Protein AF-E4Z749-F1 (afdb_monomer_lite)

Organism: Oikopleura dioica (NCBI:txid34765)

InterPro domains:
  IPR002110 Ankyrin repeat [PF12796] (83-170)
  IPR002110 Ankyrin repeat [PS50088] (140-172)
  IPR002110 Ankyrin repeat [SM00248] (109-138)
  IPR002110 Ankyrin repeat [SM00248] (140-170)
  IPR036770 Ankyrin repeat-containing domain superfamily [G3DSA:1.25.40.20] (73-229)
  IPR036770 Ankyrin repeat-containing domain superfamily [SSF48403] (82-183)

Radius of gyration: 24.93 Å; chains: 1; bounding box: 67×32×79 Å

Foldseek 3Di:
DFKDWWFFDQPVPARHGDGDDPDPDWWWKDAPNTIMTGDPVRVVVVVVLVPDVRIDTDDPVRVCVVPPSNCLAPVLLVCLLVLVPVVNVVVCVVPVVCLQPWYDDPPDPTHGSLLSNLLSVNPSSNLVSLVSPYDQDDPAQQGSLLSNLVVLVLVSNLSSVLSPRDQCRHHPVRDGSLNSLVCQLVPDPDPVSVVSSVSSNVSSVVSVPPDPVVSVVSVVVVVVVVCVVPVPDDDDDDDDDD

pLDDT: mean 72.15, std 16.17, range [28.83, 91.56]

Secondary structure (DSSP, 8-state):
--EEEPPEEEETTEEEEEE--SSSS-EEEEETTEEEEE-TT-HHHHHHHHHSTT-EEE-HHHHHHH-HHHIIIIIHHHHHHHT-HHHHHHHHHH-GGGGG-B---TTS---BHHHHHHHTT-HHHHHHHHHT---SS-SSSS-HHHHHHHTT-HHHHHHHHHTT--TT---TTS--HHHHHHHHHHH---HHHHHHHHHHHHHHHHHHHS-HHHHHHHHHHHHHHHHHHH--S---------

Structure (mmCIF, N/CA/C/O backbone):
data_AF-E4Z749-F1
#
_entry.id   AF-E4Z749-F1
#
loop_
_atom_site.group_PDB
_atom_site.id
_atom_site.type_symbol
_atom_site.label_atom_id
_atom_site.label_alt_id
_atom_site.label_comp_id
_atom_site.label_asym_id
_atom_site.label_entity_id
_atom_site.label_seq_id
_atom_site.pdbx_PDB_ins_code
_atom_site.Cartn_x
_atom_site.Cartn_y
_atom_site.Cartn_z
_atom_site.occupancy
_atom_site.B_iso_or_equiv
_atom_site.auth_seq_id
_atom_site.auth_comp_id
_atom_site.auth_asym_id
_atom_site.auth_atom_id
_atom_site.pdbx_PDB_model_num
ATOM 1 N N . MET A 1 1 ? -12.891 18.128 40.188 1.00 51.69 1 MET A N 1
ATOM 2 C CA . MET A 1 1 ? -14.138 17.340 40.195 1.00 51.69 1 MET A CA 1
ATOM 3 C C . MET A 1 1 ? -13.751 15.889 40.446 1.00 51.69 1 MET A C 1
ATOM 5 O O . MET A 1 1 ? -12.668 15.503 40.023 1.00 51.69 1 MET A O 1
ATOM 9 N N . ALA A 1 2 ? -14.551 15.160 41.222 1.00 58.88 2 ALA A N 1
ATOM 10 C CA . ALA A 1 2 ? -14.218 13.847 41.794 1.00 58.88 2 ALA A CA 1
ATOM 11 C C . ALA A 1 2 ? -14.401 12.666 40.825 1.00 58.88 2 ALA A C 1
ATOM 13 O O . ALA A 1 2 ? -13.650 11.696 40.839 1.00 58.88 2 ALA A O 1
ATOM 14 N N . CYS A 1 3 ? -15.414 12.786 39.977 1.00 53.34 3 CYS A N 1
ATOM 15 C CA . CYS A 1 3 ? -15.803 11.843 38.947 1.00 53.34 3 CYS A CA 1
ATOM 16 C C . CYS A 1 3 ? -16.223 12.684 37.741 1.00 53.34 3 CYS A C 1
ATOM 18 O O . CYS A 1 3 ? -16.915 13.695 37.906 1.00 53.34 3 CYS A O 1
ATOM 20 N N . GLU A 1 4 ? -15.759 12.323 36.551 1.00 65.50 4 GLU A N 1
ATOM 21 C CA . GLU A 1 4 ? -16.099 13.033 35.322 1.00 65.50 4 GLU A CA 1
ATOM 22 C C . GLU A 1 4 ? -16.479 12.037 34.231 1.00 65.50 4 GLU A C 1
ATOM 24 O O . GLU A 1 4 ? -15.813 11.017 34.041 1.00 65.50 4 GLU A O 1
ATOM 29 N N . LYS A 1 5 ? -17.542 12.365 33.494 1.00 63.44 5 LYS A N 1
ATOM 30 C CA . LYS A 1 5 ? -17.956 11.626 32.307 1.00 63.44 5 LYS A CA 1
ATOM 31 C C . LYS A 1 5 ? -16.919 11.802 31.203 1.00 63.44 5 LYS A C 1
ATOM 33 O O . LYS A 1 5 ? -16.517 12.927 30.890 1.00 63.44 5 LYS A O 1
ATOM 38 N N . VAL A 1 6 ? -16.490 10.693 30.619 1.00 60.41 6 VAL A N 1
ATOM 39 C CA . VAL A 1 6 ? -15.534 10.683 29.518 1.00 60.41 6 VAL A CA 1
ATOM 40 C C . VAL A 1 6 ? -16.299 10.847 28.214 1.00 60.41 6 VAL A C 1
ATOM 42 O O . VAL A 1 6 ? -17.196 10.072 27.893 1.00 60.41 6 VAL A O 1
ATOM 45 N N . TYR A 1 7 ? -15.943 11.879 27.455 1.00 51.31 7 TYR A N 1
ATOM 46 C CA . TYR A 1 7 ? -16.546 12.145 26.157 1.00 51.31 7 TYR A CA 1
ATOM 47 C C . TYR A 1 7 ? -15.616 11.689 25.048 1.00 51.31 7 TYR A C 1
ATOM 49 O O . TYR A 1 7 ? -14.419 11.993 25.045 1.00 51.31 7 TYR A O 1
ATOM 57 N N . PHE A 1 8 ? -16.206 11.016 24.072 1.00 53.88 8 PHE A N 1
ATOM 58 C CA . PHE A 1 8 ? -15.569 10.735 22.805 1.00 53.88 8 PHE A CA 1
ATOM 59 C C . PHE A 1 8 ? -15.744 11.947 21.892 1.00 53.88 8 PHE A C 1
ATOM 61 O O . PHE A 1 8 ? -16.855 12.259 21.470 1.00 53.88 8 PHE A O 1
ATOM 68 N N . ALA A 1 9 ? -14.656 12.661 21.608 1.00 40.03 9 ALA A N 1
ATOM 69 C CA . ALA A 1 9 ? -14.699 13.744 20.633 1.00 40.03 9 ALA A CA 1
ATOM 70 C C . ALA A 1 9 ? -14.646 13.159 19.217 1.00 40.03 9 ALA A C 1
ATOM 72 O O . ALA A 1 9 ? -13.692 12.451 18.888 1.00 40.03 9 ALA A O 1
ATOM 73 N N . GLU A 1 10 ? -15.641 13.475 18.386 1.00 39.34 10 GLU A N 1
ATOM 74 C CA . GLU A 1 10 ? -15.634 13.153 16.959 1.00 39.34 10 GLU A CA 1
ATOM 75 C C . GLU A 1 10 ? -14.875 14.237 16.190 1.00 39.34 10 GLU A C 1
ATOM 77 O O . GLU A 1 10 ? -15.231 15.417 16.199 1.00 39.34 10 GLU A O 1
ATOM 82 N N . CYS A 1 11 ? -13.801 13.853 15.502 1.00 36.53 11 CYS A N 1
ATOM 83 C CA . CYS A 1 11 ? -13.164 14.744 14.543 1.00 36.53 11 CYS A CA 1
ATOM 84 C C . CYS A 1 11 ? -13.927 14.629 13.218 1.00 36.53 11 CYS A C 1
ATOM 86 O O . CYS A 1 11 ? -13.836 13.600 12.565 1.00 36.53 11 CYS A O 1
ATOM 88 N N . GLY A 1 12 ? -14.658 15.667 12.795 1.00 31.53 12 GLY A N 1
ATOM 89 C CA . GLY A 1 12 ? -15.644 15.644 11.691 1.00 31.53 12 GLY A CA 1
ATOM 90 C C . GLY A 1 12 ? -15.183 15.245 10.271 1.00 31.53 12 GLY A C 1
ATOM 91 O O . GLY A 1 12 ? -15.840 15.590 9.295 1.00 31.53 12 GLY A O 1
ATOM 92 N N . ARG A 1 13 ? -14.053 14.551 10.106 1.00 37.38 13 ARG A N 1
ATOM 93 C CA . ARG A 1 13 ? -13.606 13.919 8.850 1.00 37.38 13 ARG A CA 1
ATOM 94 C C . ARG A 1 13 ? -13.226 12.445 8.988 1.00 37.38 13 ARG A C 1
ATOM 96 O O . ARG A 1 13 ? -13.034 11.783 7.974 1.00 37.38 13 ARG A O 1
ATOM 103 N N . MET A 1 14 ? -13.072 11.948 10.208 1.00 36.53 14 MET A N 1
ATOM 104 C CA . MET A 1 14 ? -12.715 10.571 10.518 1.00 36.53 14 MET A CA 1
ATOM 105 C C . MET A 1 14 ? -13.499 10.247 11.780 1.00 36.53 14 MET A C 1
ATOM 107 O O . MET A 1 14 ? -13.298 10.946 12.764 1.00 36.53 14 MET A O 1
ATOM 111 N N . ASN A 1 15 ? -14.373 9.242 11.773 1.00 39.09 15 ASN A N 1
ATOM 112 C CA . ASN A 1 15 ? -15.102 8.756 12.956 1.00 39.09 15 ASN A CA 1
ATOM 113 C C . ASN A 1 15 ? -14.142 8.162 14.023 1.00 39.09 15 ASN A C 1
ATOM 115 O O . ASN A 1 15 ? -14.310 7.040 14.485 1.00 39.09 15 ASN A O 1
ATOM 119 N N . LEU A 1 16 ? -13.076 8.882 14.368 1.00 39.59 16 LEU A N 1
ATOM 120 C CA . LEU A 1 16 ? -12.099 8.593 15.395 1.00 39.59 16 LEU A CA 1
ATOM 121 C C . LEU A 1 16 ? -12.578 9.304 16.650 1.00 39.59 16 LEU A C 1
ATOM 123 O O . LEU A 1 16 ? -12.611 10.536 16.717 1.00 39.59 16 LEU A O 1
ATOM 127 N N . LYS A 1 17 ? -12.977 8.489 17.616 1.00 45.09 17 LYS A N 1
ATOM 128 C CA . LYS A 1 17 ? -13.419 8.899 18.936 1.00 45.09 17 LYS A CA 1
ATOM 129 C C . LYS A 1 17 ? -12.187 9.037 19.829 1.00 45.09 17 LYS A C 1
ATOM 131 O O . LYS A 1 17 ? -11.591 8.044 20.231 1.00 45.09 17 LYS A O 1
ATOM 136 N N . PHE A 1 18 ? -11.763 10.266 20.119 1.00 46.12 18 PHE A N 1
ATOM 137 C CA . PHE A 1 18 ? -10.643 10.490 21.041 1.00 46.12 18 PHE A CA 1
ATOM 138 C C . PHE A 1 18 ? -11.127 10.427 22.489 1.00 46.12 18 PHE A C 1
ATOM 140 O O . PHE A 1 18 ? -12.027 11.179 22.868 1.00 46.12 18 PHE A O 1
ATOM 147 N N . LEU A 1 19 ? -10.494 9.576 23.301 1.00 55.97 19 LEU A N 1
ATOM 148 C CA . LEU A 1 19 ? -10.700 9.537 24.746 1.00 55.97 19 LEU A CA 1
ATOM 149 C C . LEU A 1 19 ? -9.893 10.669 25.396 1.00 55.97 19 LEU A C 1
ATOM 151 O O . LEU A 1 19 ? -8.667 10.600 25.513 1.00 55.97 19 LEU A O 1
ATOM 155 N N . LYS A 1 20 ? -10.562 11.751 25.794 1.00 54.09 20 LYS A N 1
ATOM 156 C CA . LYS A 1 20 ? -9.890 12.867 26.467 1.00 54.09 20 LYS A CA 1
ATOM 157 C C . LYS A 1 20 ? -9.856 12.629 27.975 1.00 54.09 20 LYS A C 1
ATOM 159 O O . LYS A 1 20 ? -10.769 13.032 28.688 1.00 54.09 20 LYS A O 1
ATOM 164 N N . LEU A 1 21 ? -8.771 12.029 28.461 1.00 57.78 21 LEU A N 1
ATOM 165 C CA . LEU A 1 21 ? -8.499 11.931 29.896 1.00 57.78 21 LEU A CA 1
ATOM 166 C C . LEU A 1 21 ? -7.741 13.169 30.383 1.00 57.78 21 LEU A C 1
ATOM 168 O O . LEU A 1 21 ? -6.740 13.576 29.794 1.00 57.78 21 LEU A O 1
ATOM 172 N N . LYS A 1 22 ? -8.203 13.781 31.478 1.00 57.50 22 LYS A N 1
ATOM 173 C CA . LYS A 1 22 ? -7.509 14.927 32.096 1.00 57.50 22 LYS A CA 1
ATOM 174 C C . LYS A 1 22 ? -6.247 14.520 32.861 1.00 57.50 22 LYS A C 1
ATOM 176 O O . LYS A 1 22 ? -5.405 15.375 33.130 1.00 57.50 22 LYS A O 1
ATOM 181 N N . ARG A 1 23 ? -6.115 13.246 33.240 1.00 63.56 23 ARG A N 1
ATOM 182 C CA . ARG A 1 23 ? -4.997 12.717 34.033 1.00 63.56 23 ARG A CA 1
ATOM 183 C C . ARG A 1 23 ? -4.513 11.389 33.464 1.00 63.56 23 ARG A C 1
ATOM 185 O O . ARG A 1 23 ? -5.290 10.645 32.885 1.00 63.56 23 ARG A O 1
ATOM 192 N N . LYS A 1 24 ? -3.217 11.111 33.642 1.00 57.88 24 LYS A N 1
ATOM 193 C CA . LYS A 1 24 ? -2.569 9.872 33.178 1.00 57.88 24 LYS A CA 1
ATOM 194 C C . LYS A 1 24 ? -2.913 8.644 34.029 1.00 57.88 24 LYS A C 1
ATOM 196 O O . LYS A 1 24 ? -2.787 7.532 33.542 1.00 57.88 24 LYS A O 1
ATOM 201 N N . HIS A 1 25 ? -3.325 8.852 35.279 1.00 65.00 25 HIS A N 1
ATOM 202 C CA . HIS A 1 25 ? -3.643 7.795 36.236 1.00 65.00 25 HIS A CA 1
ATOM 203 C C . HIS A 1 25 ? -5.045 8.051 36.794 1.00 65.00 25 HIS A C 1
ATOM 205 O O . HIS A 1 25 ? -5.224 8.894 37.671 1.00 65.00 25 HIS A O 1
ATOM 211 N N . CYS A 1 26 ? -6.040 7.385 36.217 1.00 74.44 26 CYS A N 1
ATOM 212 C CA . CYS A 1 26 ? -7.436 7.415 36.642 1.00 74.44 26 CYS A CA 1
ATOM 213 C C . CYS A 1 26 ? -8.035 6.017 36.481 1.00 74.44 26 CYS A C 1
ATOM 215 O O . CYS A 1 26 ? -7.696 5.321 35.526 1.00 74.44 26 CYS A O 1
ATOM 217 N N . LEU A 1 27 ? -8.902 5.629 37.414 1.00 79.56 27 LEU A N 1
ATOM 218 C CA . LEU A 1 27 ? -9.722 4.425 37.299 1.00 79.56 27 LEU A CA 1
ATOM 219 C C . LEU A 1 27 ? -10.876 4.718 36.342 1.00 79.56 27 LEU A C 1
ATOM 221 O O . LEU A 1 27 ? -11.380 5.847 36.324 1.00 79.56 27 LEU A O 1
ATOM 225 N N . LEU A 1 28 ? -11.279 3.735 35.544 1.00 81.12 28 LEU A N 1
ATOM 226 C CA . LEU A 1 28 ? -12.374 3.881 34.592 1.00 81.12 28 LEU A CA 1
ATOM 227 C C . LEU A 1 28 ? -13.493 2.913 34.964 1.00 81.12 28 LEU A C 1
ATOM 229 O O . LEU A 1 28 ? -13.249 1.739 35.218 1.00 81.12 28 LEU A O 1
ATOM 233 N N . TYR A 1 29 ? -14.720 3.421 34.989 1.00 81.12 29 TYR A N 1
ATOM 234 C CA . TYR A 1 29 ? -15.911 2.631 35.280 1.00 81.12 29 TYR A CA 1
ATOM 235 C C . TYR A 1 29 ? -16.927 2.790 34.158 1.00 81.12 29 TYR A C 1
ATOM 237 O O . TYR A 1 29 ? -17.141 3.902 33.666 1.00 81.12 29 TYR A O 1
ATOM 245 N N . ARG A 1 30 ? -17.579 1.689 33.786 1.00 82.38 30 ARG A N 1
ATOM 246 C CA . ARG A 1 30 ? -18.783 1.684 32.962 1.00 82.38 30 ARG A CA 1
ATOM 247 C C . ARG A 1 30 ? -20.004 1.611 33.857 1.00 82.38 30 ARG A C 1
ATOM 249 O O . ARG A 1 30 ? -20.092 0.717 34.687 1.00 82.38 30 ARG A O 1
ATOM 256 N N . PHE A 1 31 ? -20.954 2.511 33.660 1.00 80.62 31 PHE A N 1
ATOM 257 C CA . PHE A 1 31 ? -22.241 2.465 34.345 1.00 80.62 31 PHE A CA 1
ATOM 258 C C . PHE A 1 31 ? -23.323 3.012 33.415 1.00 80.62 31 PHE A C 1
ATOM 260 O O . PHE A 1 31 ? -23.129 4.061 32.804 1.00 80.62 31 PHE A O 1
ATOM 267 N N . GLU A 1 32 ? -24.422 2.270 33.253 1.00 79.31 32 GLU A N 1
ATOM 268 C CA . GLU A 1 32 ? -25.551 2.630 32.371 1.00 79.31 32 GLU A CA 1
ATOM 269 C C . GLU A 1 32 ? -25.142 2.978 30.920 1.00 79.31 32 GLU A C 1
ATOM 271 O O . GLU A 1 32 ? -25.753 3.809 30.254 1.00 79.31 32 GLU A O 1
ATOM 276 N N . GLY A 1 33 ? -24.088 2.331 30.407 1.00 69.56 33 GLY A N 1
ATOM 277 C CA . GLY A 1 33 ? -23.571 2.562 29.050 1.00 69.56 33 GLY A CA 1
ATOM 278 C C . GLY A 1 33 ? -22.663 3.789 28.905 1.00 69.56 33 GLY A C 1
ATOM 279 O O . GLY A 1 33 ? -22.198 4.080 27.803 1.00 69.56 33 GLY A O 1
ATOM 280 N N . GLU A 1 34 ? -22.361 4.488 29.999 1.00 76.12 34 GLU A N 1
ATOM 281 C CA . GLU A 1 34 ? -21.457 5.637 30.024 1.00 76.12 34 GLU A CA 1
ATOM 282 C C . GLU A 1 34 ? -20.129 5.291 30.703 1.00 76.12 34 GLU A C 1
ATOM 284 O O . GLU A 1 34 ? -20.071 4.440 31.590 1.00 76.12 34 GLU A O 1
ATOM 289 N N . ILE A 1 35 ? -19.050 5.961 30.282 1.00 78.75 35 ILE A N 1
ATOM 290 C CA . ILE A 1 35 ? -17.710 5.778 30.850 1.00 78.75 35 ILE A CA 1
ATOM 291 C C . ILE A 1 35 ? -17.377 6.959 31.758 1.00 78.75 35 ILE A C 1
ATOM 293 O O . ILE A 1 35 ? -17.438 8.120 31.342 1.00 78.75 35 ILE A O 1
ATOM 297 N N . PHE A 1 36 ? -16.955 6.656 32.979 1.00 78.50 36 PHE A N 1
ATOM 298 C CA . PHE A 1 36 ? -16.548 7.622 33.990 1.00 78.50 36 PHE A CA 1
ATOM 299 C C . PHE A 1 36 ? -15.073 7.454 34.330 1.00 78.50 36 PHE A C 1
ATOM 301 O O . PHE A 1 36 ? -14.601 6.337 34.517 1.00 78.50 36 PHE A O 1
ATOM 308 N N . SER A 1 37 ? -14.351 8.569 34.451 1.00 79.25 37 SER A N 1
ATOM 309 C CA . SER A 1 37 ? -13.000 8.582 35.012 1.00 79.25 37 SER A CA 1
ATOM 310 C C . SER A 1 37 ? -13.034 9.041 36.465 1.00 79.25 37 SER A C 1
ATOM 312 O O . SER A 1 37 ? -13.572 10.113 36.765 1.00 79.25 37 SER A O 1
ATOM 314 N N . VAL A 1 38 ? -12.437 8.245 37.349 1.00 77.62 38 VAL A N 1
ATOM 315 C CA . VAL A 1 38 ? -12.361 8.477 38.793 1.00 77.62 38 VAL A CA 1
ATOM 316 C C . VAL A 1 38 ? -10.899 8.630 39.204 1.00 77.62 38 VAL A C 1
ATOM 318 O O . VAL A 1 38 ? -10.018 7.887 38.770 1.00 77.62 38 VAL A O 1
ATOM 321 N N . ASP A 1 39 ? -10.623 9.630 40.036 1.00 75.19 39 ASP A N 1
ATOM 322 C CA . ASP A 1 39 ? -9.290 9.848 40.595 1.00 75.19 39 ASP A CA 1
ATOM 323 C C . ASP A 1 39 ? -8.981 8.788 41.672 1.00 75.19 39 ASP A C 1
ATOM 325 O O . ASP A 1 39 ? -9.713 8.727 42.662 1.00 75.19 39 ASP A O 1
ATOM 329 N N . PRO A 1 40 ? -7.906 7.984 41.545 1.00 69.56 40 PRO A N 1
ATOM 330 C CA . PRO A 1 40 ? -7.543 6.982 42.546 1.00 69.56 40 PRO A CA 1
ATOM 331 C C . PRO A 1 40 ? -7.206 7.591 43.914 1.00 69.56 40 PRO A C 1
ATOM 333 O O . PRO A 1 40 ? -7.334 6.911 44.929 1.00 69.56 40 PRO A O 1
ATOM 336 N N . ALA A 1 41 ? -6.835 8.878 43.979 1.00 68.88 41 ALA A N 1
ATOM 337 C CA . ALA A 1 41 ? -6.651 9.579 45.252 1.00 68.88 41 ALA A CA 1
ATOM 338 C C . ALA A 1 41 ? -7.976 9.822 46.006 1.00 68.88 41 ALA A C 1
ATOM 340 O O . ALA A 1 41 ? -7.964 10.185 47.182 1.00 68.88 41 ALA A O 1
ATOM 341 N N . GLN A 1 42 ? -9.125 9.624 45.351 1.00 69.56 42 GLN A N 1
ATOM 342 C CA . GLN A 1 42 ? -10.456 9.803 45.925 1.00 69.56 42 GLN A CA 1
ATOM 343 C C . GLN A 1 42 ? -11.137 8.456 46.159 1.00 69.56 42 GLN A C 1
ATOM 345 O O . GLN A 1 42 ? -12.063 8.051 45.455 1.00 69.56 42 GLN A O 1
ATOM 350 N N . THR A 1 43 ? -10.692 7.780 47.215 1.00 69.38 43 THR A N 1
ATOM 351 C CA . THR A 1 43 ? -11.152 6.443 47.613 1.00 69.38 43 THR A CA 1
ATOM 352 C C . THR A 1 43 ? -12.666 6.336 47.795 1.00 69.38 43 THR A C 1
ATOM 354 O O . THR A 1 43 ? -13.229 5.290 47.486 1.00 69.38 43 THR A O 1
ATOM 357 N N . MET A 1 44 ? -13.353 7.405 48.222 1.00 74.81 44 MET A N 1
ATOM 358 C CA . MET A 1 44 ? -14.816 7.387 48.368 1.00 74.81 44 MET A CA 1
ATOM 359 C C . MET A 1 44 ? -15.556 7.160 47.045 1.00 74.81 44 MET A C 1
ATOM 361 O O . MET A 1 44 ? -16.480 6.354 47.018 1.00 74.81 44 MET A O 1
ATOM 365 N N . MET A 1 45 ? -15.163 7.814 45.944 1.00 73.06 45 MET A N 1
ATOM 366 C CA . MET A 1 45 ? -15.861 7.610 44.665 1.00 73.06 45 MET A CA 1
ATOM 367 C C . MET A 1 45 ? -15.549 6.243 44.063 1.00 73.06 45 MET A C 1
ATOM 369 O O . MET A 1 45 ? -16.456 5.599 43.545 1.00 73.06 45 MET A O 1
ATOM 373 N N . ALA A 1 46 ? -14.309 5.766 44.193 1.00 71.94 46 ALA A N 1
ATOM 374 C CA . ALA A 1 46 ? -13.951 4.411 43.776 1.00 71.94 46 ALA A CA 1
ATOM 375 C C . ALA A 1 46 ? -14.755 3.347 44.553 1.00 71.94 46 ALA A C 1
ATOM 377 O O . ALA A 1 46 ? -15.275 2.409 43.956 1.00 71.94 46 ALA A O 1
ATOM 378 N N . MET A 1 47 ? -14.946 3.529 45.868 1.00 74.50 47 MET A N 1
ATOM 379 C CA . MET A 1 47 ? -15.794 2.645 46.682 1.00 74.50 47 MET A CA 1
ATOM 380 C C . MET A 1 47 ? -17.279 2.695 46.307 1.00 74.50 47 MET A C 1
ATOM 382 O O . MET A 1 47 ? -17.981 1.703 46.490 1.00 74.50 47 MET A O 1
ATOM 386 N N . ILE A 1 48 ? -17.781 3.842 45.842 1.00 79.62 48 ILE A N 1
ATOM 387 C CA . ILE A 1 48 ? -19.173 3.964 45.393 1.00 79.62 48 ILE A CA 1
ATOM 388 C C . ILE A 1 48 ? -19.365 3.164 44.104 1.00 79.62 48 ILE A C 1
ATOM 390 O O . ILE A 1 48 ? -20.266 2.333 44.047 1.00 79.62 48 ILE A O 1
ATOM 394 N N . PHE A 1 49 ? -18.493 3.346 43.109 1.00 78.88 49 PHE A N 1
ATOM 395 C CA . PHE A 1 49 ? -18.576 2.596 41.854 1.00 78.88 49 PHE A CA 1
ATOM 396 C C . PHE A 1 49 ? -18.371 1.091 42.045 1.00 78.88 49 PHE A C 1
ATOM 398 O O . PHE A 1 49 ? -19.117 0.321 41.457 1.00 78.88 49 PHE A O 1
ATOM 405 N N . SER A 1 50 ? -17.468 0.650 42.926 1.00 77.44 50 SER A N 1
ATOM 406 C CA . SER A 1 50 ? -17.276 -0.788 43.177 1.00 77.44 50 SER A CA 1
ATOM 407 C C . SER A 1 50 ? -18.455 -1.477 43.874 1.00 77.44 50 SER A C 1
ATOM 409 O O . SER A 1 50 ? -18.548 -2.703 43.860 1.00 77.44 50 SER A O 1
ATOM 411 N N . LYS A 1 51 ? -19.357 -0.709 44.499 1.00 83.31 51 LYS A N 1
ATOM 412 C CA . LYS A 1 51 ? -20.554 -1.224 45.184 1.00 83.31 51 LYS A CA 1
ATOM 413 C C . LYS A 1 51 ? -21.852 -0.991 44.413 1.00 83.31 51 LYS A C 1
ATOM 415 O O . LYS A 1 51 ? -22.894 -1.487 44.843 1.00 83.31 51 LYS A O 1
ATOM 420 N N . LEU A 1 52 ? -21.818 -0.230 43.320 1.00 82.62 52 LEU A N 1
ATOM 421 C CA . LEU A 1 52 ? -22.997 0.042 42.507 1.00 82.62 52 LEU A CA 1
ATOM 422 C C . LEU A 1 52 ? -23.342 -1.193 41.654 1.00 82.62 52 LEU A C 1
ATOM 424 O O . LEU A 1 52 ? -22.492 -1.674 40.904 1.00 82.62 52 LEU A O 1
ATOM 428 N N . PRO A 1 53 ? -24.577 -1.718 41.731 1.00 79.00 53 PRO A N 1
ATOM 429 C CA . PRO A 1 53 ? -24.988 -2.831 40.884 1.00 79.00 53 PRO A CA 1
ATOM 430 C C . PRO A 1 53 ? -25.014 -2.387 39.416 1.00 79.00 53 PRO A C 1
ATOM 432 O O . PRO A 1 53 ? -25.663 -1.402 39.076 1.00 79.00 53 PRO A O 1
ATOM 435 N N . GLY A 1 54 ? -24.303 -3.115 38.551 1.00 79.44 54 GLY A N 1
ATOM 436 C CA . GLY A 1 54 ? -24.172 -2.789 37.125 1.00 79.44 54 GLY A CA 1
ATOM 437 C C . GLY A 1 54 ? -23.048 -1.802 36.789 1.00 79.44 54 GLY A C 1
ATOM 438 O O . GLY A 1 54 ? -22.932 -1.400 35.633 1.00 79.44 54 GLY A O 1
ATOM 439 N N . ALA A 1 55 ? -22.232 -1.407 37.772 1.00 81.88 55 ALA A N 1
ATOM 440 C CA . ALA A 1 55 ? -20.980 -0.710 37.517 1.00 81.88 55 ALA A CA 1
ATOM 441 C C . ALA A 1 55 ? -19.843 -1.724 37.335 1.00 81.88 55 ALA A C 1
ATOM 443 O O . ALA A 1 55 ? -19.607 -2.563 38.203 1.00 81.88 55 ALA A O 1
ATOM 444 N N . GLU A 1 56 ? -19.127 -1.628 36.219 1.00 82.88 56 GLU A N 1
ATOM 445 C CA . GLU A 1 56 ? -17.983 -2.488 35.906 1.00 82.88 56 GLU A CA 1
ATOM 446 C C . GLU A 1 56 ? -16.715 -1.643 35.813 1.00 82.88 56 GLU A C 1
ATOM 448 O O . GLU A 1 56 ? -16.709 -0.582 35.185 1.00 82.88 56 GLU A O 1
ATOM 453 N N . GLU A 1 57 ? -15.638 -2.092 36.457 1.00 81.50 57 GLU A N 1
ATOM 454 C CA . GLU A 1 57 ? -14.321 -1.489 36.268 1.00 81.50 57 GLU A CA 1
ATOM 455 C C . GLU A 1 57 ? -13.774 -1.929 34.912 1.00 81.50 57 GLU A C 1
ATOM 457 O O . GLU A 1 57 ? -13.694 -3.123 34.632 1.00 81.50 57 GLU A O 1
ATOM 462 N N . ILE A 1 58 ? -13.423 -0.962 34.070 1.00 77.81 58 ILE A N 1
ATOM 463 C CA . ILE A 1 58 ? -12.912 -1.199 32.720 1.00 77.81 58 ILE A CA 1
ATOM 464 C C . ILE A 1 58 ? -11.495 -0.654 32.615 1.00 77.81 58 ILE A C 1
ATOM 466 O O . ILE A 1 58 ? -11.145 0.358 33.226 1.00 77.81 58 ILE A O 1
ATOM 470 N N . THR A 1 59 ? -10.661 -1.296 31.814 1.00 72.69 59 THR A N 1
ATOM 471 C CA . THR A 1 59 ? -9.331 -0.779 31.508 1.00 72.69 59 THR A CA 1
ATOM 472 C C . THR A 1 59 ? -9.369 0.117 30.272 1.00 72.69 59 THR A C 1
ATOM 474 O O . THR A 1 59 ? -10.318 0.133 29.486 1.00 72.69 59 THR A O 1
ATOM 477 N N . LEU A 1 60 ? -8.300 0.895 30.080 1.00 63.41 60 LEU A N 1
ATOM 478 C CA . LEU A 1 60 ? -8.089 1.598 28.814 1.00 63.41 60 LEU A CA 1
ATOM 479 C C . LEU A 1 60 ? -8.033 0.624 27.632 1.00 63.41 60 LEU A C 1
ATOM 481 O O . LEU A 1 60 ? -8.454 1.000 26.545 1.00 63.41 60 LEU A O 1
ATOM 485 N N . GLU A 1 61 ? -7.534 -0.594 27.844 1.00 59.91 61 GLU A N 1
ATOM 486 C CA . GLU A 1 61 ? -7.418 -1.636 26.822 1.00 59.91 61 GLU A CA 1
ATOM 487 C C . GLU A 1 61 ? -8.808 -2.111 26.380 1.00 59.91 61 GLU A C 1
ATOM 489 O O . GLU A 1 61 ? -9.088 -2.073 25.186 1.00 59.91 61 GLU A O 1
ATOM 494 N N . ASP A 1 62 ? -9.729 -2.366 27.314 1.00 65.06 62 ASP A N 1
ATOM 495 C CA . ASP A 1 62 ? -11.113 -2.775 27.005 1.00 65.06 62 ASP A CA 1
ATOM 496 C C . ASP A 1 62 ? -11.873 -1.711 26.193 1.00 65.06 62 ASP A C 1
ATOM 498 O O . ASP A 1 62 ? -12.589 -2.009 25.237 1.00 65.06 62 ASP A O 1
ATOM 502 N N . ILE A 1 63 ? -11.683 -0.428 26.528 1.00 63.31 63 ILE A N 1
ATOM 503 C CA . ILE A 1 63 ? -12.288 0.686 25.777 1.00 63.31 63 ILE A CA 1
ATOM 504 C C . ILE A 1 63 ? -11.707 0.763 24.364 1.00 63.31 63 ILE A C 1
ATOM 506 O O . ILE A 1 63 ? -12.413 1.118 23.420 1.00 63.31 63 ILE A O 1
ATOM 510 N N . ILE A 1 64 ? -10.415 0.479 24.216 1.00 55.41 64 ILE A N 1
ATOM 511 C CA . ILE A 1 64 ? -9.739 0.479 22.920 1.00 55.41 64 ILE A CA 1
ATOM 512 C C . ILE A 1 64 ? -10.201 -0.712 22.071 1.00 55.41 64 ILE A C 1
ATOM 514 O O . ILE A 1 64 ? -10.419 -0.533 20.875 1.00 55.41 64 ILE A O 1
ATOM 518 N N . GLU A 1 65 ? -10.392 -1.886 22.674 1.00 54.19 65 GLU A N 1
ATOM 519 C CA . GLU A 1 65 ? -10.878 -3.099 22.007 1.00 54.19 65 GLU A CA 1
ATOM 520 C C . GLU A 1 65 ? -12.338 -2.976 21.550 1.00 54.19 65 GLU A C 1
ATOM 522 O O . GLU A 1 65 ? -12.675 -3.372 20.432 1.00 54.19 65 GLU A O 1
ATOM 527 N N . GLU A 1 66 ? -13.202 -2.350 22.354 1.00 57.34 66 GLU A N 1
ATOM 528 C CA . GLU A 1 66 ? -14.595 -2.075 21.976 1.00 57.34 66 GLU A CA 1
ATOM 529 C C . GLU A 1 66 ? -14.732 -1.005 20.888 1.00 57.34 66 GLU A C 1
ATOM 531 O O . GLU A 1 66 ? -15.705 -0.972 20.129 1.00 57.34 66 GLU A O 1
ATOM 536 N N . GLN A 1 67 ? -13.745 -0.121 20.774 1.00 56.75 67 GLN A N 1
ATOM 537 C CA . GLN A 1 67 ? -13.636 0.815 19.668 1.00 56.75 67 GLN A CA 1
ATOM 538 C C . GLN A 1 67 ? -12.956 0.094 18.493 1.00 56.75 67 GLN A C 1
ATOM 540 O O . GLN A 1 67 ? -11.767 0.288 18.245 1.00 56.75 67 GLN A O 1
ATOM 545 N N . GLN A 1 68 ? -13.717 -0.673 17.695 1.00 51.06 68 GLN A N 1
ATOM 546 C CA . GLN A 1 68 ? -13.261 -1.247 16.404 1.00 51.06 68 GLN A CA 1
ATOM 547 C C . GLN A 1 68 ? -12.435 -0.249 15.550 1.00 51.06 68 GLN A C 1
ATOM 549 O O . GLN A 1 68 ? -11.537 -0.634 14.802 1.00 51.06 68 GLN A O 1
ATOM 554 N N . SER A 1 69 ? -12.683 1.053 15.721 1.00 50.09 69 SER A N 1
ATOM 555 C CA . SER A 1 69 ? -11.982 2.181 15.103 1.00 50.09 69 SER A CA 1
ATOM 556 C C . SER A 1 69 ? -10.484 2.320 15.443 1.00 50.09 69 SER A C 1
ATOM 558 O O . SER A 1 69 ? -9.746 2.887 14.632 1.00 50.09 69 SER A O 1
ATOM 560 N N . LEU A 1 70 ? -9.991 1.812 16.581 1.00 49.09 70 LEU A N 1
ATOM 561 C CA . LEU A 1 70 ? -8.563 1.880 16.947 1.00 49.09 70 LEU A CA 1
ATOM 562 C C . LEU A 1 70 ? -7.746 0.709 16.394 1.00 49.09 70 LEU A C 1
ATOM 564 O O . LEU A 1 70 ? -6.578 0.896 16.032 1.00 49.09 70 LEU A O 1
ATOM 568 N N . ARG A 1 71 ? -8.382 -0.455 16.219 1.00 51.84 71 ARG A N 1
ATOM 569 C CA . ARG A 1 71 ? -7.793 -1.631 15.563 1.00 51.84 71 ARG A CA 1
ATOM 570 C C . ARG A 1 71 ? -7.346 -1.310 14.134 1.00 51.84 71 ARG A C 1
ATOM 572 O O . ARG A 1 71 ? -6.204 -1.557 13.748 1.00 51.84 71 ARG A O 1
ATOM 579 N N . LEU A 1 72 ? -8.208 -0.617 13.394 1.00 54.97 72 LEU A N 1
ATOM 580 C CA . LEU A 1 72 ? -7.925 -0.045 12.072 1.00 54.97 72 LEU A CA 1
ATOM 581 C C . LEU A 1 72 ? -6.725 0.887 12.041 1.00 54.97 72 LEU A C 1
ATOM 583 O O . LEU A 1 72 ? -5.929 0.858 11.104 1.00 54.97 72 LEU A O 1
ATOM 587 N N . PHE A 1 73 ? -6.620 1.747 13.051 1.00 55.88 73 PHE A N 1
ATOM 588 C CA . PHE A 1 73 ? -5.650 2.831 13.054 1.00 55.88 73 PHE A CA 1
ATOM 589 C C . PHE A 1 73 ? -4.233 2.361 13.369 1.00 55.88 73 PHE A C 1
ATOM 591 O O . PHE A 1 73 ? -3.272 2.941 12.855 1.00 55.88 73 PHE A O 1
ATOM 598 N N . LEU A 1 74 ? -4.091 1.306 14.175 1.00 58.78 74 LEU A N 1
ATOM 599 C CA . LEU A 1 74 ? -2.790 0.875 14.680 1.00 58.78 74 LEU A CA 1
ATOM 600 C C . LEU A 1 74 ? -2.438 -0.578 14.347 1.00 58.78 74 LEU A C 1
ATOM 602 O O . LEU A 1 74 ? -1.285 -0.846 14.003 1.00 58.78 74 LEU A O 1
ATOM 606 N N . GLU A 1 75 ? -3.395 -1.506 14.413 1.00 70.06 75 GLU A N 1
ATOM 607 C CA . GLU A 1 75 ? -3.116 -2.932 14.212 1.00 70.06 75 GLU A CA 1
ATOM 608 C C . GLU A 1 75 ? -2.997 -3.284 12.737 1.00 70.06 75 GLU A C 1
ATOM 610 O O . GLU A 1 75 ? -1.961 -3.809 12.340 1.00 70.06 75 GLU A O 1
ATOM 615 N N . VAL A 1 76 ? -3.974 -2.919 11.901 1.00 74.25 76 VAL A N 1
ATOM 616 C CA . VAL A 1 76 ? -3.967 -3.294 10.473 1.00 74.25 76 VAL A CA 1
ATOM 617 C C . VAL A 1 76 ? -2.685 -2.826 9.757 1.00 74.25 76 VAL A C 1
ATOM 619 O O . VAL A 1 76 ? -2.043 -3.639 9.083 1.00 74.25 76 VAL A O 1
ATOM 622 N N . PRO A 1 77 ? -2.205 -1.575 9.932 1.00 76.69 77 PRO A N 1
ATOM 623 C CA . PRO A 1 77 ? -0.922 -1.157 9.369 1.00 76.69 77 PRO A CA 1
ATOM 624 C C . PRO A 1 77 ? 0.269 -1.976 9.880 1.00 76.69 77 PRO A C 1
ATOM 626 O O . PRO A 1 77 ? 1.185 -2.272 9.112 1.00 76.69 77 PRO A O 1
ATOM 629 N N . LYS A 1 78 ? 0.271 -2.345 11.166 1.00 77.06 78 LYS A N 1
ATOM 630 C CA . LYS A 1 78 ? 1.338 -3.133 11.795 1.00 77.06 78 LYS A CA 1
ATOM 631 C C . LYS A 1 78 ? 1.332 -4.580 11.293 1.00 77.06 78 LYS A C 1
ATOM 633 O O . LYS A 1 78 ? 2.400 -5.100 10.977 1.00 77.06 78 LYS A O 1
ATOM 638 N N . MET A 1 79 ? 0.158 -5.189 11.141 1.00 80.75 79 MET A N 1
ATOM 639 C CA . MET A 1 79 ? -0.025 -6.530 10.572 1.00 80.75 79 MET A CA 1
ATOM 640 C C . MET A 1 79 ? 0.479 -6.578 9.126 1.00 80.75 79 MET A C 1
ATOM 642 O O . MET A 1 79 ? 1.257 -7.461 8.760 1.00 80.75 79 MET A O 1
ATOM 646 N N . ILE A 1 80 ? 0.146 -5.562 8.315 1.00 83.75 80 ILE A N 1
ATOM 647 C CA . ILE A 1 80 ? 0.663 -5.422 6.942 1.00 83.75 80 ILE A CA 1
ATOM 648 C C . ILE A 1 80 ? 2.187 -5.283 6.939 1.00 83.75 80 ILE A C 1
ATOM 650 O O . ILE A 1 80 ? 2.864 -5.921 6.135 1.00 83.75 80 ILE A O 1
ATOM 654 N N . GLN A 1 81 ? 2.759 -4.483 7.841 1.00 80.81 81 GLN A N 1
ATOM 655 C CA . GLN A 1 81 ? 4.214 -4.338 7.926 1.00 80.81 81 GLN A CA 1
ATOM 656 C C . GLN A 1 81 ? 4.906 -5.657 8.273 1.00 80.81 81 GLN A C 1
ATOM 658 O O . GLN A 1 81 ? 5.929 -5.985 7.665 1.00 80.81 81 GLN A O 1
ATOM 663 N N . LYS A 1 82 ? 4.345 -6.430 9.205 1.00 82.06 82 LYS A N 1
ATOM 664 C CA . LYS A 1 82 ? 4.857 -7.747 9.596 1.00 82.06 82 LYS A CA 1
ATOM 665 C C . LYS A 1 82 ? 4.616 -8.838 8.548 1.00 82.06 82 LYS A C 1
ATOM 667 O O . LYS A 1 82 ? 5.426 -9.757 8.459 1.00 82.06 82 LYS A O 1
ATOM 672 N N . GLY A 1 83 ? 3.590 -8.689 7.710 1.00 78.75 83 GLY A N 1
ATOM 673 C CA . GLY A 1 83 ? 3.227 -9.649 6.666 1.00 78.75 83 GLY A CA 1
ATOM 674 C C . GLY A 1 83 ? 2.334 -10.792 7.155 1.00 78.75 83 GLY A C 1
ATOM 675 O O . GLY A 1 83 ? 2.412 -11.882 6.602 1.00 78.75 83 GLY A O 1
ATOM 676 N N . GLU A 1 84 ? 1.509 -10.559 8.178 1.00 84.75 84 GLU A N 1
ATOM 677 C CA . GLU A 1 84 ? 0.563 -11.539 8.740 1.00 84.75 84 GLU A CA 1
ATOM 678 C C . GLU A 1 84 ? -0.648 -11.716 7.787 1.00 84.75 84 GLU A C 1
ATOM 680 O O . GLU A 1 84 ? -1.740 -11.209 8.035 1.00 84.75 84 GLU A O 1
ATOM 685 N N . PHE A 1 85 ? -0.441 -12.379 6.637 1.00 85.94 85 PHE A N 1
ATOM 686 C CA . PHE A 1 85 ? -1.425 -12.465 5.542 1.00 85.94 85 PHE A CA 1
ATOM 687 C C . PHE A 1 85 ? -2.786 -13.024 5.974 1.00 85.94 85 PHE A C 1
ATOM 689 O O . PHE A 1 85 ? -3.813 -12.433 5.644 1.00 85.94 85 PHE A O 1
ATOM 696 N N . GLU A 1 86 ? -2.801 -14.129 6.720 1.00 87.19 86 GLU A N 1
ATOM 697 C CA . GLU A 1 86 ? -4.048 -14.811 7.087 1.00 87.19 86 GLU A CA 1
ATOM 698 C C . GLU A 1 86 ? -4.917 -13.959 8.020 1.00 87.19 86 GLU A C 1
ATOM 700 O O . GLU A 1 86 ? -6.140 -13.896 7.870 1.00 87.19 86 GLU A O 1
ATOM 705 N N . GLU A 1 87 ? -4.283 -13.221 8.931 1.00 82.81 87 GLU A N 1
ATOM 706 C CA . GLU A 1 87 ? -4.983 -12.296 9.816 1.00 82.81 87 GLU A CA 1
ATOM 707 C C . GLU A 1 87 ? -5.537 -11.100 9.032 1.00 82.81 87 GLU A C 1
ATOM 709 O O . GLU A 1 87 ? -6.689 -10.719 9.229 1.00 82.81 87 GLU A O 1
ATOM 714 N N . ILE A 1 88 ? -4.767 -10.549 8.083 1.00 83.56 88 ILE A N 1
ATOM 715 C CA . ILE A 1 88 ? -5.228 -9.468 7.192 1.00 83.56 88 ILE A CA 1
ATOM 716 C C . ILE A 1 88 ? -6.413 -9.937 6.341 1.00 83.56 88 ILE A C 1
ATOM 718 O O . ILE A 1 88 ? -7.382 -9.198 6.153 1.00 83.56 88 ILE A O 1
ATOM 722 N N . LYS A 1 89 ? -6.344 -11.164 5.819 1.00 86.25 89 LYS A N 1
ATOM 723 C CA . LYS A 1 89 ? -7.396 -11.761 5.001 1.00 86.25 89 LYS A CA 1
ATOM 724 C C . LYS A 1 89 ? -8.686 -11.906 5.799 1.00 86.25 89 LYS A C 1
ATOM 726 O O . LYS A 1 89 ? -9.696 -11.339 5.384 1.00 86.25 89 LYS A O 1
ATOM 731 N N . THR A 1 90 ? -8.613 -12.567 6.953 1.00 86.44 90 THR A N 1
ATOM 732 C CA . THR A 1 90 ? -9.741 -12.767 7.876 1.00 86.44 90 THR A CA 1
ATOM 733 C C . THR A 1 90 ? -10.341 -11.427 8.304 1.00 86.44 90 THR A C 1
ATOM 735 O O . THR A 1 90 ? -11.556 -11.236 8.300 1.00 86.44 90 THR A O 1
ATOM 738 N N . TYR A 1 91 ? -9.485 -10.453 8.619 1.00 80.75 91 TYR A N 1
ATOM 739 C CA . TYR A 1 91 ? -9.907 -9.117 9.018 1.00 80.75 91 TYR A CA 1
ATOM 740 C C . TYR A 1 91 ? -10.710 -8.404 7.920 1.00 80.75 91 TYR A C 1
ATOM 742 O O . TYR A 1 91 ? -11.787 -7.873 8.188 1.00 80.75 91 TYR A O 1
ATOM 750 N N . LEU A 1 92 ? -10.212 -8.406 6.678 1.00 80.25 92 LEU A N 1
ATOM 751 C CA . LEU A 1 92 ? -10.868 -7.747 5.542 1.00 80.25 92 LEU A CA 1
ATOM 752 C C . LEU A 1 92 ? -12.092 -8.512 5.019 1.00 80.25 92 LEU A C 1
ATOM 754 O O . LEU A 1 92 ? -12.951 -7.911 4.377 1.00 80.25 92 LEU A O 1
ATOM 758 N N . GLU A 1 93 ? -12.184 -9.819 5.267 1.00 83.50 93 GLU A N 1
ATOM 759 C CA . GLU A 1 93 ? -13.403 -10.599 5.018 1.00 83.50 93 GLU A CA 1
ATOM 760 C C . GLU A 1 93 ? -14.528 -10.185 5.968 1.00 83.50 93 GLU A C 1
ATOM 762 O O . GLU A 1 93 ? -15.659 -9.997 5.521 1.00 83.50 93 GLU A O 1
ATOM 767 N N . ASN A 1 94 ? -14.201 -9.943 7.239 1.00 79.75 94 ASN A N 1
ATOM 768 C CA . ASN A 1 94 ? -15.155 -9.445 8.229 1.00 79.75 94 ASN A CA 1
ATOM 769 C C . ASN A 1 94 ? -15.474 -7.948 8.056 1.00 79.75 94 ASN A C 1
ATOM 771 O O . ASN A 1 94 ? -16.556 -7.510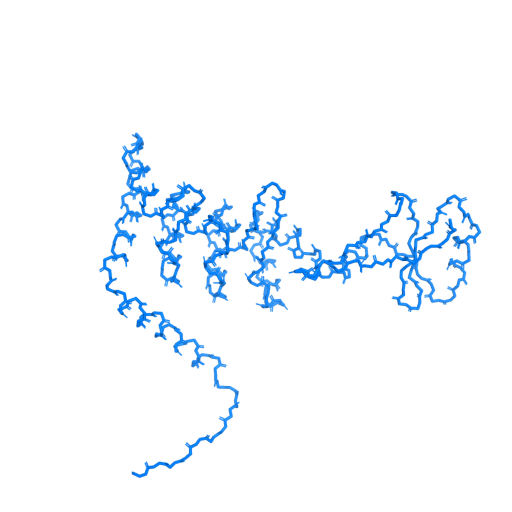 8.437 1.00 79.75 94 ASN A O 1
ATOM 775 N N . ASN A 1 95 ? -14.565 -7.167 7.455 1.00 74.19 95 ASN A N 1
ATOM 776 C CA . ASN A 1 95 ? -14.695 -5.713 7.294 1.00 74.19 95 ASN A CA 1
ATOM 777 C C . ASN A 1 95 ? -14.431 -5.253 5.842 1.00 74.19 95 ASN A C 1
ATOM 779 O O . ASN A 1 95 ? -13.432 -4.583 5.554 1.00 74.19 95 ASN A O 1
ATOM 783 N N . PRO A 1 96 ? -15.320 -5.570 4.883 1.00 72.75 96 PRO A N 1
ATOM 784 C CA . PRO A 1 96 ? -15.081 -5.308 3.461 1.00 72.75 96 PRO A CA 1
ATOM 785 C C . PRO A 1 96 ? -15.030 -3.814 3.095 1.00 72.75 96 PRO A C 1
ATOM 787 O O . PRO A 1 96 ? -14.445 -3.444 2.077 1.00 72.75 96 PRO A O 1
ATOM 790 N N . THR A 1 97 ? -15.620 -2.935 3.908 1.00 72.56 97 THR A N 1
ATOM 791 C CA . THR A 1 97 ? -15.638 -1.477 3.689 1.00 72.56 97 THR A CA 1
ATOM 792 C C . THR A 1 97 ? -14.296 -0.801 3.993 1.00 72.56 97 THR A C 1
ATOM 794 O O . THR A 1 97 ? -14.068 0.335 3.576 1.00 72.56 97 THR A O 1
ATOM 797 N N . GLU A 1 98 ? -13.385 -1.497 4.675 1.00 73.25 98 GLU A N 1
ATOM 798 C CA . GLU A 1 98 ? -12.129 -0.946 5.200 1.00 73.25 98 GLU A CA 1
ATOM 799 C C . GLU A 1 98 ? -10.931 -1.156 4.271 1.00 73.25 98 GLU A C 1
ATOM 801 O O . GLU A 1 98 ? -9.831 -0.688 4.544 1.00 73.25 98 GLU A O 1
ATOM 806 N N . VAL A 1 99 ? -11.137 -1.785 3.114 1.00 75.56 99 VAL A N 1
ATOM 807 C CA . VAL A 1 99 ? -10.104 -1.980 2.080 1.00 75.56 99 VAL A CA 1
ATOM 808 C C . VAL A 1 99 ? -9.488 -0.645 1.623 1.00 75.56 99 VAL A C 1
ATOM 810 O O . VAL A 1 99 ? -8.301 -0.566 1.298 1.00 75.56 99 VAL A O 1
ATOM 813 N N . ASP A 1 100 ? -10.289 0.421 1.644 1.00 73.62 100 ASP A N 1
ATOM 814 C CA . ASP A 1 100 ? -9.892 1.789 1.301 1.00 73.62 100 ASP A CA 1
ATOM 815 C C . ASP A 1 100 ? -9.347 2.591 2.486 1.00 73.62 100 ASP A C 1
ATOM 817 O O . ASP A 1 100 ? -9.155 3.805 2.367 1.00 73.62 100 ASP A O 1
ATOM 821 N N . TYR A 1 101 ? -9.120 1.943 3.630 1.00 72.25 101 TYR A N 1
ATOM 822 C CA . TYR A 1 101 ? -8.660 2.613 4.830 1.00 72.25 101 TYR A CA 1
ATOM 823 C C . TYR A 1 101 ? -7.347 3.356 4.582 1.00 72.25 101 TYR A C 1
ATOM 825 O O . TYR A 1 101 ? -6.421 2.872 3.918 1.00 72.25 101 TYR A O 1
ATOM 833 N N . VAL A 1 102 ? -7.290 4.562 5.136 1.00 68.44 102 VAL A N 1
ATOM 834 C CA . VAL A 1 102 ? -6.159 5.468 5.028 1.00 68.44 102 VAL A CA 1
ATOM 835 C C . VAL A 1 102 ? -5.640 5.712 6.436 1.00 68.44 102 VAL A C 1
ATOM 837 O O . VAL A 1 102 ? -6.304 6.357 7.247 1.00 68.44 102 VAL A O 1
ATOM 840 N N . ALA A 1 103 ? -4.462 5.165 6.720 1.00 62.94 103 ALA A N 1
ATOM 841 C CA . ALA A 1 103 ? -3.795 5.342 7.998 1.00 62.94 103 ALA A CA 1
ATOM 842 C C . ALA A 1 103 ? -3.256 6.775 8.129 1.00 62.94 103 ALA A C 1
ATOM 844 O O . ALA A 1 103 ? -3.329 7.584 7.208 1.00 62.94 103 ALA A O 1
ATOM 845 N N . ARG A 1 104 ? -2.706 7.119 9.293 1.00 62.25 104 ARG A N 1
ATOM 846 C CA . ARG A 1 104 ? -1.849 8.300 9.439 1.00 62.25 104 ARG A CA 1
ATOM 847 C C . ARG A 1 104 ? -0.702 7.960 10.375 1.00 62.25 104 ARG A C 1
ATOM 849 O O . ARG A 1 104 ? -0.812 8.094 11.589 1.00 62.25 104 ARG A O 1
ATOM 856 N N . LEU A 1 105 ? 0.403 7.492 9.804 1.00 53.53 105 LEU A N 1
ATOM 857 C CA . LEU A 1 105 ? 1.571 7.056 10.569 1.00 53.53 105 LEU A CA 1
ATOM 858 C C . LEU A 1 105 ? 2.580 8.207 10.727 1.00 53.53 105 LEU A C 1
ATOM 860 O O . LEU A 1 105 ? 3.425 8.457 9.868 1.00 53.53 105 LEU A O 1
ATOM 864 N N . GLY A 1 106 ? 2.516 8.907 11.863 1.00 58.69 106 GLY A N 1
ATOM 865 C CA . GLY A 1 106 ? 3.529 9.889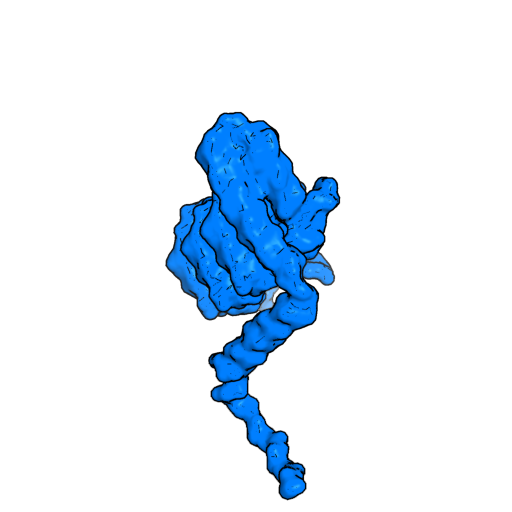 12.274 1.00 58.69 106 GLY A CA 1
ATOM 866 C C . GLY A 1 106 ? 3.629 11.123 11.361 1.00 58.69 106 GLY A C 1
ATOM 867 O O . GLY A 1 106 ? 2.631 11.789 11.096 1.00 58.69 106 GLY A O 1
ATOM 868 N N . LYS A 1 107 ? 4.851 11.463 10.911 1.00 46.91 107 LYS A N 1
ATOM 869 C CA . LYS A 1 107 ? 5.120 12.602 9.998 1.00 46.91 107 LYS A CA 1
ATOM 870 C C . LYS A 1 107 ? 4.674 12.353 8.549 1.00 46.91 107 LYS A C 1
ATOM 872 O O . LYS A 1 107 ? 4.740 13.281 7.744 1.00 46.91 107 LYS A O 1
ATOM 877 N N . TYR A 1 108 ? 4.279 11.130 8.200 1.00 44.22 108 TYR A N 1
ATOM 878 C CA . TYR A 1 108 ? 3.880 10.788 6.840 1.00 44.22 108 TYR A CA 1
ATOM 879 C C . TYR A 1 108 ? 2.408 11.169 6.603 1.00 44.22 108 TYR A C 1
ATOM 881 O O . TYR A 1 108 ? 1.557 11.004 7.481 1.00 44.22 108 TYR A O 1
ATOM 889 N N . GLU A 1 109 ? 2.137 11.762 5.432 1.00 56.50 109 GLU A N 1
ATOM 890 C CA . GLU A 1 109 ? 0.779 12.015 4.927 1.00 56.50 109 GLU A CA 1
ATOM 891 C C . GLU A 1 109 ? -0.002 10.701 4.834 1.00 56.50 109 GLU A C 1
ATOM 893 O O . GLU A 1 109 ? 0.603 9.635 4.866 1.00 56.50 109 GLU A O 1
ATOM 898 N N . GLN A 1 110 ? -1.324 10.828 4.732 1.00 60.38 110 GLN A N 1
ATOM 899 C CA . GLN A 1 110 ? -2.345 9.786 4.811 1.00 60.38 110 GLN A CA 1
ATOM 900 C C . GLN A 1 110 ? -1.828 8.339 4.553 1.00 60.38 110 GLN A C 1
ATOM 902 O O . GLN A 1 110 ? -1.340 7.787 5.505 1.00 60.38 110 GLN A O 1
ATOM 907 N N . CYS A 1 111 ? -1.723 7.707 3.391 1.00 70.81 111 CYS A N 1
ATOM 908 C CA . CYS A 1 111 ? -1.293 6.292 3.178 1.00 70.81 111 CYS A CA 1
ATOM 909 C C . CYS A 1 111 ? -2.425 5.263 3.300 1.00 70.81 111 CYS A C 1
ATOM 911 O O . CYS A 1 111 ? -2.854 4.873 4.385 1.00 70.81 111 CYS A O 1
ATOM 913 N N . SER A 1 112 ? -2.843 4.744 2.147 1.00 81.00 112 SER A N 1
ATOM 914 C CA . SER A 1 112 ? -3.771 3.617 2.053 1.00 81.00 112 SER A CA 1
ATOM 915 C C . SER A 1 112 ? -3.136 2.285 2.475 1.00 81.00 112 SER A C 1
ATOM 917 O O . SER A 1 112 ? -1.913 2.123 2.413 1.00 81.00 112 SER A O 1
ATOM 919 N N . LEU A 1 113 ? -3.964 1.287 2.812 1.00 82.25 113 LEU A N 1
ATOM 920 C CA . LEU A 1 113 ? -3.506 -0.093 3.055 1.00 82.25 113 LEU A CA 1
ATOM 921 C C . LEU A 1 113 ? -2.658 -0.639 1.894 1.00 82.25 113 LEU A C 1
ATOM 923 O O . LEU A 1 113 ? -1.602 -1.234 2.109 1.00 82.25 113 LEU A O 1
ATOM 927 N N . LEU A 1 114 ? -3.070 -0.355 0.653 1.00 87.62 114 LEU A N 1
ATOM 928 C CA . LEU A 1 114 ? -2.315 -0.721 -0.546 1.00 87.62 114 LEU A CA 1
ATOM 929 C C . LEU A 1 114 ? -0.926 -0.067 -0.574 1.00 87.62 114 LEU A C 1
ATOM 931 O O . LEU A 1 114 ? 0.054 -0.726 -0.913 1.00 87.62 114 LEU A O 1
ATOM 935 N N . TYR A 1 115 ? -0.816 1.214 -0.207 1.00 85.75 115 TYR A N 1
ATOM 936 C CA . TYR A 1 115 ? 0.481 1.890 -0.131 1.00 85.75 115 TYR A CA 1
ATOM 937 C C . TYR A 1 115 ? 1.402 1.215 0.889 1.00 85.75 115 TYR A C 1
ATOM 939 O O . TYR A 1 115 ? 2.578 0.995 0.597 1.00 85.75 115 TYR A O 1
ATOM 947 N N . LEU A 1 116 ? 0.874 0.857 2.063 1.00 84.06 116 LEU A N 1
ATOM 948 C CA . LEU A 1 116 ? 1.642 0.183 3.110 1.00 84.06 116 LEU A CA 1
ATOM 949 C C . LEU A 1 116 ? 2.138 -1.188 2.653 1.00 84.06 116 LEU A C 1
ATOM 951 O O . LEU A 1 116 ? 3.328 -1.464 2.782 1.00 84.06 116 LEU A O 1
ATOM 955 N N . ALA A 1 117 ? 1.272 -1.995 2.038 1.00 88.00 117 ALA A N 1
ATOM 956 C CA . ALA A 1 117 ? 1.645 -3.310 1.523 1.00 88.00 117 ALA A CA 1
ATOM 957 C C . ALA A 1 117 ? 2.772 -3.218 0.478 1.00 88.00 117 ALA A C 1
ATOM 959 O O . ALA A 1 117 ? 3.751 -3.963 0.547 1.00 88.00 117 ALA A O 1
ATOM 960 N N . VAL A 1 118 ? 2.693 -2.240 -0.434 1.00 89.44 118 VAL A N 1
ATOM 961 C CA . VAL A 1 118 ? 3.754 -1.970 -1.419 1.00 89.44 118 VAL A CA 1
ATOM 962 C C . VAL A 1 118 ? 5.034 -1.473 -0.743 1.00 89.44 118 VAL A C 1
ATOM 964 O O . VAL A 1 118 ? 6.130 -1.921 -1.082 1.00 89.44 118 VAL A O 1
ATOM 967 N N . SER A 1 119 ? 4.926 -0.555 0.220 1.00 87.00 119 SER A N 1
ATOM 968 C CA . SER A 1 119 ? 6.083 0.010 0.923 1.00 87.00 119 SER A CA 1
ATOM 969 C C . SER A 1 119 ? 6.839 -1.039 1.741 1.00 87.00 119 SER A C 1
ATOM 971 O O . SER A 1 119 ? 8.067 -0.988 1.805 1.00 87.00 119 SER A O 1
ATOM 973 N N . SER A 1 120 ? 6.111 -1.999 2.310 1.00 86.38 120 SER A N 1
ATOM 974 C CA . SER A 1 120 ? 6.638 -3.145 3.054 1.00 86.38 120 SER A CA 1
ATOM 975 C C . SER A 1 120 ? 6.991 -4.346 2.167 1.00 86.38 120 SER A C 1
ATOM 977 O O . SER A 1 120 ? 7.360 -5.388 2.699 1.00 86.38 120 SER A O 1
ATOM 979 N N . ALA A 1 121 ? 6.890 -4.215 0.837 1.00 87.25 121 ALA A N 1
ATOM 980 C CA . ALA A 1 121 ? 7.196 -5.260 -0.146 1.00 87.25 121 ALA A CA 1
ATOM 981 C C . ALA A 1 121 ? 6.446 -6.591 0.088 1.00 87.25 121 ALA A C 1
ATOM 983 O O . ALA A 1 121 ? 6.982 -7.672 -0.148 1.00 87.25 121 ALA A O 1
ATOM 984 N N . ARG A 1 122 ? 5.192 -6.522 0.551 1.00 89.25 122 ARG A N 1
ATOM 985 C CA . ARG A 1 122 ? 4.342 -7.696 0.799 1.00 89.25 122 ARG A CA 1
ATOM 986 C C . ARG A 1 122 ? 3.538 -8.049 -0.451 1.00 89.25 122 ARG A C 1
ATOM 988 O O . ARG A 1 122 ? 2.391 -7.632 -0.578 1.00 89.25 122 ARG A O 1
ATOM 995 N N . GLU A 1 123 ? 4.141 -8.792 -1.382 1.00 87.62 123 GLU A N 1
ATOM 996 C CA . GLU A 1 123 ? 3.518 -9.124 -2.679 1.00 87.62 123 GLU A CA 1
ATOM 997 C C . GLU A 1 123 ? 2.144 -9.803 -2.530 1.00 87.62 123 GLU A C 1
ATOM 999 O O . GLU A 1 123 ? 1.195 -9.402 -3.199 1.00 87.62 123 GLU A O 1
ATOM 1004 N N . GLU A 1 124 ? 2.013 -10.767 -1.615 1.00 88.88 124 GLU A N 1
ATOM 1005 C CA . GLU A 1 124 ? 0.763 -11.506 -1.364 1.00 88.88 124 GLU A CA 1
ATOM 1006 C C . GLU A 1 124 ? -0.363 -10.587 -0.875 1.00 88.88 124 GLU A C 1
ATOM 1008 O O . GLU A 1 124 ? -1.471 -10.594 -1.413 1.00 88.88 124 GLU A O 1
ATOM 1013 N N . VAL A 1 125 ? -0.052 -9.715 0.089 1.00 88.00 125 VAL A N 1
ATOM 1014 C CA . VAL A 1 125 ? -0.997 -8.717 0.607 1.00 88.00 125 VAL A CA 1
ATOM 1015 C C . VAL A 1 125 ? -1.378 -7.724 -0.490 1.00 88.00 125 VAL A C 1
ATOM 1017 O O . VAL A 1 125 ? -2.541 -7.349 -0.598 1.00 88.00 125 VAL A O 1
ATOM 1020 N N . VAL A 1 126 ? -0.430 -7.312 -1.339 1.00 89.69 126 VAL A N 1
ATOM 1021 C CA . VAL A 1 126 ? -0.727 -6.437 -2.480 1.00 89.69 126 VAL A CA 1
ATOM 1022 C C . VAL A 1 126 ? -1.700 -7.109 -3.442 1.00 89.69 126 VAL A C 1
ATOM 1024 O O . VAL A 1 126 ? -2.670 -6.467 -3.836 1.00 89.69 126 VAL A O 1
ATOM 1027 N N . GLN A 1 127 ? -1.475 -8.370 -3.821 1.00 89.12 127 GLN A N 1
ATOM 1028 C CA . GLN A 1 127 ? -2.378 -9.065 -4.740 1.00 89.12 127 GLN A CA 1
ATOM 1029 C C . GLN A 1 127 ? -3.780 -9.202 -4.156 1.00 89.12 127 GLN A C 1
ATOM 1031 O O . GLN A 1 127 ? -4.744 -8.798 -4.804 1.00 89.12 127 GLN A O 1
ATOM 10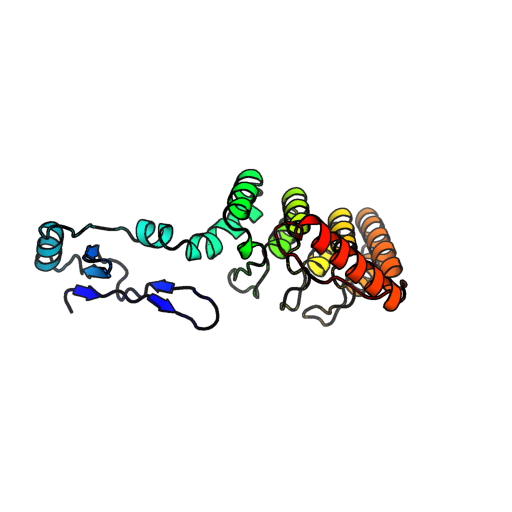36 N N . TYR A 1 128 ? -3.885 -9.652 -2.907 1.00 88.31 128 TYR A N 1
ATOM 1037 C CA . TYR A 1 128 ? -5.173 -9.780 -2.234 1.00 88.31 128 TYR A CA 1
ATOM 1038 C C . TYR A 1 128 ? -5.903 -8.441 -2.106 1.00 88.31 128 TYR A C 1
ATOM 1040 O O . TYR A 1 128 ? -7.093 -8.342 -2.403 1.00 88.31 128 TYR A O 1
ATOM 1048 N N . LEU A 1 129 ? -5.191 -7.370 -1.739 1.00 87.44 129 LEU A N 1
ATOM 1049 C CA . LEU A 1 129 ? -5.779 -6.036 -1.732 1.00 87.44 129 LEU A CA 1
ATOM 1050 C C . LEU A 1 129 ? -6.268 -5.667 -3.136 1.00 87.44 129 LEU A C 1
ATOM 1052 O O . LEU A 1 129 ? -7.419 -5.283 -3.270 1.00 87.44 129 LEU A O 1
ATOM 1056 N N . LEU A 1 130 ? -5.472 -5.841 -4.195 1.00 87.25 130 LEU A N 1
ATOM 1057 C CA . LEU A 1 130 ? -5.896 -5.531 -5.569 1.00 87.25 130 LEU A CA 1
ATOM 1058 C C . LEU A 1 130 ? -7.144 -6.310 -6.016 1.00 87.25 130 LEU A C 1
ATOM 1060 O O . LEU A 1 130 ? -7.997 -5.736 -6.699 1.00 87.25 130 LEU A O 1
ATOM 1064 N N . GLU A 1 131 ? -7.308 -7.561 -5.584 1.00 85.94 131 GLU A N 1
ATOM 1065 C CA . GLU A 1 131 ? -8.524 -8.352 -5.822 1.00 85.94 131 GLU A CA 1
ATOM 1066 C C . GLU A 1 131 ? -9.768 -7.716 -5.188 1.00 85.94 131 GLU A C 1
ATOM 1068 O O . GLU A 1 131 ? -10.841 -7.689 -5.804 1.00 85.94 131 GLU A O 1
ATOM 1073 N N . LYS A 1 132 ? -9.615 -7.125 -3.997 1.00 83.06 132 LYS A N 1
ATOM 1074 C CA . LYS A 1 132 ? -10.667 -6.369 -3.298 1.00 83.06 132 LYS A CA 1
ATOM 1075 C C . LYS A 1 132 ? -10.923 -4.974 -3.891 1.00 83.06 132 LYS A C 1
ATOM 1077 O O . LYS A 1 132 ? -11.830 -4.281 -3.444 1.00 83.06 132 LYS A O 1
ATOM 1082 N N . LYS A 1 133 ? -10.190 -4.583 -4.941 1.00 75.94 133 LYS A N 1
ATOM 1083 C CA . LYS A 1 133 ? -10.331 -3.325 -5.704 1.00 75.94 133 LYS A CA 1
ATOM 1084 C C . LYS A 1 133 ? -10.294 -2.035 -4.863 1.00 75.94 133 LYS A C 1
ATOM 1086 O O . LYS A 1 133 ? -11.198 -1.206 -4.992 1.00 75.94 133 LYS A O 1
ATOM 1091 N N . PRO A 1 134 ? -9.234 -1.804 -4.072 1.00 82.12 134 PRO A N 1
ATOM 1092 C CA . PRO A 1 134 ? -9.024 -0.557 -3.364 1.00 82.12 134 PRO A CA 1
ATOM 1093 C C . PRO A 1 134 ? -8.938 0.609 -4.343 1.00 82.12 134 PRO A C 1
ATOM 1095 O O . PRO A 1 134 ? -8.578 0.469 -5.519 1.00 82.12 134 PRO A O 1
ATOM 1098 N N . LYS A 1 135 ? -9.143 1.809 -3.821 1.00 79.69 135 LYS A N 1
ATOM 1099 C CA . LYS A 1 135 ? -8.770 3.061 -4.464 1.00 79.69 135 LYS A CA 1
ATOM 1100 C C . LYS A 1 135 ? -7.263 3.066 -4.729 1.00 79.69 135 LYS A C 1
ATOM 1102 O O . LYS A 1 135 ? -6.441 3.356 -3.865 1.00 79.69 135 LYS A O 1
ATOM 1107 N N . LEU A 1 136 ? -6.909 2.784 -5.982 1.00 78.25 136 LEU A N 1
ATOM 1108 C CA . LEU A 1 136 ? -5.523 2.755 -6.472 1.00 78.25 136 LEU A CA 1
ATOM 1109 C C . LEU A 1 136 ? -4.879 4.145 -6.502 1.00 78.25 136 LEU A C 1
ATOM 1111 O O . LEU A 1 136 ? -3.661 4.294 -6.391 1.00 78.25 136 LEU A O 1
ATOM 1115 N N . ASN A 1 137 ? -5.714 5.169 -6.669 1.00 69.25 137 ASN A N 1
ATOM 1116 C CA . ASN A 1 137 ? -5.306 6.562 -6.679 1.00 69.25 137 ASN A CA 1
ATOM 1117 C C . ASN A 1 137 ? -5.659 7.157 -5.314 1.00 69.25 137 ASN A C 1
ATOM 1119 O O . ASN A 1 137 ? -6.780 7.619 -5.100 1.00 69.25 137 ASN A O 1
ATOM 1123 N N . GLY A 1 138 ? -4.708 7.098 -4.381 1.00 63.19 138 GLY A N 1
ATOM 1124 C CA . GLY A 1 138 ? -4.813 7.829 -3.121 1.00 63.19 138 GLY A CA 1
ATOM 1125 C C . GLY A 1 138 ? -4.912 9.336 -3.374 1.00 63.19 138 GLY A C 1
ATOM 1126 O O . GLY A 1 138 ? -4.435 9.833 -4.395 1.00 63.19 138 GLY A O 1
ATOM 1127 N N . LYS A 1 139 ? -5.536 10.067 -2.443 1.00 56.44 139 LYS A N 1
ATOM 1128 C CA . LYS A 1 139 ? -5.528 11.542 -2.448 1.00 56.44 139 LYS A CA 1
ATOM 1129 C C . LYS A 1 139 ? -4.156 12.122 -2.099 1.00 56.44 139 LYS A C 1
ATOM 1131 O O . LYS A 1 139 ? -3.944 13.320 -2.275 1.00 56.44 139 LYS A O 1
ATOM 1136 N N . ASP A 1 140 ? -3.254 11.286 -1.600 1.00 60.22 140 ASP A N 1
ATOM 1137 C CA . ASP A 1 140 ? -1.893 11.683 -1.286 1.00 60.22 140 ASP A CA 1
ATOM 1138 C C . ASP A 1 140 ? -1.095 11.975 -2.541 1.00 60.22 140 ASP A C 1
ATOM 1140 O O . ASP A 1 140 ? -1.337 11.430 -3.621 1.00 60.22 140 ASP A O 1
ATOM 1144 N N . LYS A 1 141 ? -0.095 12.838 -2.372 1.00 66.19 141 LYS A N 1
ATOM 1145 C CA . LYS A 1 141 ? 0.773 13.222 -3.475 1.00 66.19 141 LYS A CA 1
ATOM 1146 C C . LYS A 1 141 ? 1.517 11.994 -4.008 1.00 66.19 141 LYS A C 1
ATOM 1148 O O . LYS A 1 141 ? 1.579 11.818 -5.212 1.00 66.19 141 LYS A O 1
ATOM 1153 N N . GLU A 1 142 ? 2.014 11.091 -3.161 1.00 77.88 142 GLU A N 1
ATOM 1154 C CA . GLU A 1 142 ? 2.709 9.871 -3.604 1.00 77.88 142 GLU A CA 1
ATOM 1155 C C . GLU A 1 142 ? 1.792 8.631 -3.601 1.00 77.88 142 GLU A C 1
ATOM 1157 O O . GLU A 1 142 ? 1.391 8.137 -2.552 1.00 77.88 142 GLU A O 1
ATOM 1162 N N . THR A 1 143 ? 1.476 8.090 -4.783 1.00 85.56 143 THR A N 1
ATOM 1163 C CA . THR A 1 143 ? 0.626 6.886 -4.918 1.00 85.56 143 THR A CA 1
ATOM 1164 C C . THR A 1 143 ? 1.408 5.577 -4.736 1.00 85.56 143 THR A C 1
ATOM 1166 O O . THR A 1 143 ? 2.631 5.540 -4.884 1.00 85.56 143 THR A O 1
ATOM 1169 N N . ALA A 1 144 ? 0.699 4.461 -4.512 1.00 87.75 144 ALA A N 1
ATOM 1170 C CA . ALA A 1 144 ? 1.298 3.122 -4.434 1.00 87.75 144 ALA A CA 1
ATOM 1171 C C . ALA A 1 144 ? 2.155 2.775 -5.673 1.00 87.75 144 ALA A C 1
ATOM 1173 O O . ALA A 1 144 ? 3.208 2.154 -5.542 1.00 87.75 144 ALA A O 1
ATOM 1174 N N . LEU A 1 145 ? 1.771 3.254 -6.865 1.00 89.19 145 LEU A N 1
ATOM 1175 C CA . LEU A 1 145 ? 2.553 3.069 -8.093 1.00 89.19 145 LEU A CA 1
ATOM 1176 C C . LEU A 1 145 ? 3.902 3.803 -8.049 1.00 89.19 145 LEU A C 1
ATOM 1178 O O . LEU A 1 145 ? 4.910 3.235 -8.461 1.00 89.19 145 LEU A O 1
ATOM 1182 N N . HIS A 1 146 ? 3.960 5.022 -7.500 1.00 89.38 146 HIS A N 1
ATOM 1183 C CA . HIS A 1 146 ? 5.235 5.723 -7.310 1.00 89.38 146 HIS A CA 1
ATOM 1184 C C . HIS A 1 146 ? 6.158 4.939 -6.374 1.00 89.38 146 HIS A C 1
ATOM 1186 O O . HIS A 1 146 ? 7.339 4.756 -6.678 1.00 89.38 146 HIS A O 1
ATOM 1192 N N . ARG A 1 147 ? 5.610 4.427 -5.264 1.00 90.06 147 ARG A N 1
ATOM 1193 C CA . ARG A 1 147 ? 6.373 3.640 -4.290 1.00 90.06 147 ARG A CA 1
ATOM 1194 C C . ARG A 1 147 ? 6.908 2.342 -4.899 1.00 90.06 147 ARG A C 1
ATOM 1196 O O . ARG A 1 147 ? 8.087 2.047 -4.719 1.00 90.06 147 ARG A O 1
ATOM 1203 N N . ALA A 1 148 ? 6.088 1.625 -5.668 1.00 90.75 148 ALA A N 1
ATOM 1204 C CA . ALA A 1 148 ? 6.490 0.403 -6.365 1.00 90.75 148 ALA A CA 1
ATOM 1205 C C . ALA A 1 148 ? 7.634 0.652 -7.364 1.00 90.75 148 ALA A C 1
ATOM 1207 O O . ALA A 1 148 ? 8.594 -0.118 -7.404 1.00 90.75 148 ALA A O 1
ATOM 1208 N N . VAL A 1 149 ? 7.576 1.760 -8.118 1.00 91.56 149 VAL A N 1
ATOM 1209 C CA . VAL A 1 149 ? 8.645 2.160 -9.050 1.00 91.56 149 VAL A CA 1
ATOM 1210 C C . VAL A 1 149 ? 9.935 2.497 -8.302 1.00 91.56 149 VAL A C 1
ATOM 1212 O O . VAL A 1 149 ? 10.994 1.993 -8.667 1.00 91.56 149 VAL A O 1
ATOM 1215 N N . ARG A 1 150 ? 9.861 3.288 -7.221 1.00 89.69 150 ARG A N 1
ATOM 1216 C CA . ARG A 1 150 ? 11.033 3.611 -6.382 1.00 89.69 150 ARG A CA 1
ATOM 1217 C C . ARG A 1 150 ? 11.666 2.367 -5.757 1.00 89.69 150 ARG A C 1
ATOM 1219 O O . ARG A 1 150 ? 12.878 2.332 -5.578 1.00 89.69 150 ARG A O 1
ATOM 1226 N N . GLY A 1 151 ? 10.850 1.368 -5.425 1.00 88.88 151 GLY A N 1
ATOM 1227 C CA . GLY A 1 151 ? 11.294 0.071 -4.918 1.00 88.88 151 GLY A CA 1
ATOM 1228 C C . GLY A 1 151 ? 11.741 -0.920 -5.997 1.00 88.88 151 GLY A C 1
ATOM 1229 O O . GLY A 1 151 ? 12.112 -2.033 -5.644 1.00 88.88 151 GLY A O 1
ATOM 1230 N N . LEU A 1 152 ? 11.686 -0.558 -7.289 1.00 89.88 152 LEU A N 1
ATOM 1231 C CA . LEU A 1 152 ? 11.982 -1.439 -8.433 1.00 89.88 152 LEU A CA 1
ATOM 1232 C C . LEU A 1 152 ? 11.201 -2.764 -8.404 1.00 89.88 152 LEU A C 1
ATOM 1234 O O . LEU A 1 152 ? 11.674 -3.799 -8.880 1.00 89.88 152 LEU A O 1
ATOM 1238 N N . GLN A 1 153 ? 9.989 -2.735 -7.849 1.00 90.31 153 GLN A N 1
ATOM 1239 C CA . GLN A 1 153 ? 9.134 -3.907 -7.700 1.00 90.31 153 GLN A CA 1
ATOM 1240 C C . GLN A 1 153 ? 8.396 -4.181 -9.014 1.00 90.31 153 GLN A C 1
ATOM 1242 O O . GLN A 1 153 ? 7.237 -3.804 -9.185 1.00 90.31 153 GLN A O 1
ATOM 1247 N N . VAL A 1 154 ? 9.079 -4.820 -9.967 1.00 89.50 154 VAL A N 1
ATOM 1248 C CA . VAL A 1 154 ? 8.568 -5.038 -11.333 1.00 89.50 154 VAL A CA 1
ATOM 1249 C C . VAL A 1 154 ? 7.191 -5.714 -11.323 1.00 89.50 154 VAL A C 1
ATOM 1251 O O . VAL A 1 154 ? 6.272 -5.217 -11.972 1.00 89.50 154 VAL A O 1
ATOM 1254 N N . LYS A 1 155 ? 7.012 -6.798 -10.555 1.00 90.00 155 LYS A N 1
ATOM 1255 C CA . LYS A 1 155 ? 5.730 -7.521 -10.459 1.00 90.00 155 LYS A CA 1
ATOM 1256 C C . LYS A 1 155 ? 4.609 -6.632 -9.916 1.00 90.00 155 LYS A C 1
ATOM 1258 O O . LYS A 1 155 ? 3.551 -6.533 -10.530 1.00 90.00 155 LYS A O 1
ATOM 1263 N N . THR A 1 156 ? 4.872 -5.934 -8.813 1.00 90.31 156 THR A N 1
ATOM 1264 C CA . THR A 1 156 ? 3.933 -4.999 -8.182 1.00 90.31 156 THR A CA 1
ATOM 1265 C C . THR A 1 156 ? 3.519 -3.875 -9.130 1.00 90.31 156 THR A C 1
ATOM 1267 O O . THR A 1 156 ? 2.341 -3.536 -9.210 1.00 90.31 156 THR A O 1
ATOM 1270 N N . VAL A 1 157 ? 4.465 -3.316 -9.895 1.00 90.62 157 VAL A N 1
ATOM 1271 C CA . VAL A 1 157 ? 4.183 -2.286 -10.906 1.00 90.62 157 VAL A CA 1
ATOM 1272 C C . VAL A 1 157 ? 3.224 -2.818 -11.972 1.00 90.62 157 VAL A C 1
ATOM 1274 O O . VAL A 1 157 ? 2.219 -2.166 -12.254 1.00 90.62 157 VAL A O 1
ATOM 1277 N N . HIS A 1 158 ? 3.484 -4.007 -12.522 1.00 87.69 158 HIS A N 1
ATOM 1278 C CA . HIS A 1 158 ? 2.601 -4.616 -13.521 1.00 87.69 158 HIS A CA 1
ATOM 1279 C C . HIS A 1 158 ? 1.205 -4.891 -12.951 1.00 87.69 158 HIS A C 1
ATOM 1281 O O . HIS A 1 158 ? 0.215 -4.549 -13.593 1.00 87.69 158 HIS A O 1
ATOM 1287 N N . ALA A 1 159 ? 1.114 -5.427 -11.731 1.00 87.62 159 ALA A N 1
ATOM 1288 C CA . ALA A 1 159 ? -0.163 -5.692 -11.069 1.00 87.62 159 ALA A CA 1
ATOM 1289 C C . ALA A 1 159 ? -0.982 -4.407 -10.840 1.00 87.62 159 ALA A C 1
ATOM 1291 O O . ALA A 1 159 ? -2.184 -4.370 -11.112 1.00 87.62 159 ALA A O 1
ATOM 1292 N N . LEU A 1 160 ? -0.332 -3.322 -10.404 1.00 87.69 160 LEU A N 1
ATOM 1293 C CA . LEU A 1 160 ? -0.973 -2.018 -10.207 1.00 87.69 160 LEU A CA 1
ATOM 1294 C C . LEU A 1 160 ? -1.477 -1.421 -11.526 1.00 87.69 160 LEU A C 1
ATOM 1296 O O . LEU A 1 160 ? -2.601 -0.920 -11.588 1.00 87.69 160 LEU A O 1
ATOM 1300 N N . ILE A 1 161 ? -0.667 -1.487 -12.585 1.00 86.25 161 ILE A N 1
ATOM 1301 C CA . ILE A 1 161 ? -1.028 -0.993 -13.920 1.00 86.25 161 ILE A CA 1
ATOM 1302 C C . ILE A 1 161 ? -2.197 -1.800 -14.501 1.00 86.25 161 ILE A C 1
ATOM 1304 O O . ILE A 1 161 ? -3.178 -1.209 -14.955 1.00 86.25 161 ILE A O 1
ATOM 1308 N N . ALA A 1 162 ? -2.133 -3.132 -14.418 1.00 83.75 162 ALA A N 1
ATOM 1309 C CA . ALA A 1 162 ? -3.200 -4.030 -14.859 1.00 83.75 162 ALA A CA 1
ATOM 1310 C C . ALA A 1 162 ? -4.512 -3.773 -14.100 1.00 83.75 162 ALA A C 1
ATOM 1312 O O . ALA A 1 162 ? -5.594 -3.806 -14.683 1.00 83.75 162 ALA A O 1
ATOM 1313 N N . SER A 1 163 ? -4.416 -3.419 -12.816 1.00 83.25 163 SER A N 1
ATOM 1314 C CA . SER A 1 163 ? -5.569 -3.037 -11.992 1.00 83.25 163 SER A CA 1
ATOM 1315 C C . SER A 1 163 ? -6.141 -1.653 -12.345 1.00 83.25 163 SER A C 1
ATOM 1317 O O . SER A 1 163 ? -7.234 -1.301 -11.899 1.00 83.25 163 SER A O 1
ATOM 1319 N N . GLY A 1 164 ? -5.448 -0.872 -13.181 1.00 79.75 164 GLY A N 1
ATOM 1320 C CA . GLY A 1 164 ? -5.892 0.434 -13.669 1.00 79.75 164 GLY A CA 1
ATOM 1321 C C . GLY A 1 164 ? -5.330 1.633 -12.901 1.00 79.75 164 GLY A C 1
ATOM 1322 O O . GLY A 1 164 ? -5.905 2.723 -12.985 1.00 79.75 164 GLY A O 1
ATOM 1323 N N . ALA A 1 165 ? -4.228 1.465 -12.160 1.00 84.50 165 ALA A N 1
ATOM 1324 C CA . ALA A 1 165 ? -3.552 2.572 -11.488 1.00 84.50 165 ALA A CA 1
ATOM 1325 C C . ALA A 1 165 ? -3.128 3.656 -12.495 1.00 84.50 165 ALA A C 1
ATOM 1327 O O . ALA A 1 165 ? -2.676 3.371 -13.605 1.00 84.50 165 ALA A O 1
ATOM 1328 N N . SER A 1 166 ? -3.272 4.925 -12.113 1.00 81.25 166 SER A N 1
ATOM 1329 C CA . SER A 1 166 ? -2.914 6.041 -12.990 1.00 81.25 166 SER A CA 1
ATOM 1330 C C . SER A 1 166 ? -1.394 6.186 -13.106 1.00 81.25 166 SER A C 1
ATOM 1332 O O . SER A 1 166 ? -0.721 6.565 -12.148 1.00 81.25 166 SER A O 1
ATOM 1334 N N . SER A 1 167 ? -0.855 5.960 -14.307 1.00 80.75 167 SER A N 1
ATOM 1335 C CA . SER A 1 167 ? 0.560 6.187 -14.642 1.00 80.75 167 SER A CA 1
ATOM 1336 C C . SER A 1 167 ? 0.910 7.661 -14.889 1.00 80.75 167 SER A C 1
ATOM 1338 O O . SER A 1 167 ? 2.074 7.995 -15.107 1.00 80.75 167 SER A O 1
ATOM 1340 N N . VAL A 1 168 ? -0.080 8.562 -14.854 1.00 81.56 168 VAL A N 1
ATOM 1341 C CA . VAL A 1 168 ? 0.092 9.994 -15.162 1.00 81.56 168 VAL A CA 1
ATOM 1342 C C . VAL A 1 168 ? -0.002 10.907 -13.941 1.00 81.56 168 VAL A C 1
ATOM 1344 O O . VAL A 1 168 ? 0.255 12.107 -14.071 1.00 81.56 168 VAL A O 1
ATOM 1347 N N . THR A 1 169 ? -0.364 10.362 -12.777 1.00 82.31 169 THR A N 1
ATOM 1348 C CA . THR A 1 169 ? -0.428 11.110 -11.515 1.00 82.31 169 THR A CA 1
ATOM 1349 C C . THR A 1 169 ? 0.963 11.612 -11.145 1.00 82.31 169 THR A C 1
ATOM 1351 O O . THR A 1 169 ? 1.942 10.915 -11.382 1.00 82.31 169 THR A O 1
ATOM 1354 N N . LYS A 1 170 ? 1.058 12.827 -10.601 1.00 84.19 170 LYS A N 1
ATOM 1355 C CA . LYS A 1 170 ? 2.329 13.418 -10.171 1.00 84.19 170 LYS A CA 1
ATOM 1356 C C . LYS A 1 170 ? 2.514 13.244 -8.669 1.00 84.19 170 LYS A C 1
ATOM 1358 O O . LYS A 1 170 ? 1.558 13.460 -7.928 1.00 84.19 170 LYS A O 1
ATOM 1363 N N . ASP A 1 171 ? 3.736 12.926 -8.254 1.00 85.25 171 ASP A N 1
ATOM 1364 C CA . ASP A 1 171 ? 4.122 12.891 -6.850 1.00 85.25 171 ASP A CA 1
ATOM 1365 C C . ASP A 1 171 ? 4.303 14.284 -6.228 1.00 85.25 171 ASP A C 1
ATOM 1367 O O . ASP A 1 171 ? 4.106 15.322 -6.866 1.00 85.25 171 ASP A O 1
ATOM 1371 N N . ARG A 1 172 ? 4.722 14.319 -4.957 1.00 82.69 172 ARG A N 1
ATOM 1372 C CA . ARG A 1 172 ? 5.021 15.561 -4.223 1.00 82.69 172 ARG A CA 1
ATOM 1373 C C . ARG A 1 172 ? 6.144 16.399 -4.842 1.00 82.69 172 ARG A C 1
ATOM 1375 O O . ARG A 1 172 ? 6.251 17.579 -4.532 1.00 82.69 172 ARG A O 1
ATOM 1382 N N . HIS A 1 173 ? 6.970 15.794 -5.692 1.00 82.81 173 HIS A N 1
ATOM 1383 C CA . HIS A 1 173 ? 8.034 16.453 -6.443 1.00 82.81 173 HIS A CA 1
ATOM 1384 C C . HIS A 1 173 ? 7.584 16.817 -7.868 1.00 82.81 173 HIS A C 1
ATOM 1386 O O . HIS A 1 173 ? 8.395 17.263 -8.676 1.00 82.81 173 HIS A O 1
ATOM 1392 N N . GLY A 1 174 ? 6.303 16.623 -8.198 1.00 84.31 174 GLY A N 1
ATOM 1393 C CA . GLY A 1 174 ? 5.761 16.865 -9.530 1.00 84.31 174 GLY A CA 1
ATOM 1394 C C . GLY A 1 174 ? 6.129 15.789 -10.555 1.00 84.31 174 GLY A C 1
ATOM 1395 O O . GLY A 1 174 ? 5.874 15.984 -11.747 1.00 84.31 174 GLY A O 1
ATOM 1396 N N . LEU A 1 175 ? 6.716 14.667 -10.126 1.00 87.00 175 LEU A N 1
ATOM 1397 C CA . LEU A 1 175 ? 7.211 13.612 -11.005 1.00 87.00 175 LEU A CA 1
ATOM 1398 C C . LEU A 1 175 ? 6.142 12.551 -11.237 1.00 87.00 175 LEU A C 1
ATOM 1400 O O . LEU A 1 175 ? 5.480 12.115 -10.304 1.00 87.00 175 LEU A O 1
ATOM 1404 N N . LYS A 1 176 ? 6.006 12.095 -12.482 1.00 89.12 176 LYS A N 1
ATOM 1405 C CA . LYS A 1 176 ? 5.188 10.919 -12.812 1.00 89.12 176 LYS A CA 1
ATOM 1406 C C . LYS A 1 176 ? 5.959 9.629 -12.502 1.00 89.12 176 LYS A C 1
ATOM 1408 O O . LYS A 1 176 ? 7.193 9.655 -12.568 1.00 89.12 176 LYS A O 1
ATOM 1413 N N . PRO A 1 177 ? 5.285 8.481 -12.301 1.00 88.38 177 PRO A N 1
ATOM 1414 C CA . PRO A 1 177 ? 5.944 7.187 -12.137 1.00 88.38 177 PRO A CA 1
ATOM 1415 C C . PRO A 1 177 ? 6.941 6.883 -13.265 1.00 88.38 177 PRO A C 1
ATOM 1417 O O . PRO A 1 177 ? 8.065 6.472 -12.989 1.00 88.38 177 PRO A O 1
ATOM 1420 N N . LEU A 1 178 ? 6.584 7.183 -14.522 1.00 88.12 178 LEU A N 1
ATOM 1421 C CA . LEU A 1 178 ? 7.483 6.996 -15.668 1.00 88.12 178 LEU A CA 1
ATOM 1422 C C . LEU A 1 178 ? 8.753 7.857 -15.567 1.00 88.12 178 LEU A C 1
ATOM 1424 O O . LEU A 1 178 ? 9.851 7.368 -15.819 1.00 88.12 178 LEU A O 1
ATOM 1428 N N . CYS A 1 179 ? 8.628 9.120 -15.148 1.00 88.81 179 CYS A N 1
ATOM 1429 C CA . CYS A 1 179 ? 9.778 10.009 -14.973 1.00 88.81 179 CYS A CA 1
ATOM 1430 C C . CYS A 1 179 ? 10.744 9.473 -13.907 1.00 88.81 179 CYS A C 1
ATOM 1432 O O . CYS A 1 179 ? 11.958 9.550 -14.084 1.00 88.81 179 CYS A O 1
ATOM 1434 N N . ILE A 1 180 ? 10.211 8.903 -12.820 1.00 89.12 180 ILE A N 1
ATOM 1435 C CA . ILE A 1 180 ? 11.021 8.266 -11.776 1.00 89.12 180 ILE A CA 1
ATOM 1436 C C . ILE A 1 180 ? 11.763 7.057 -12.355 1.00 89.12 180 ILE A C 1
ATOM 1438 O O . ILE A 1 180 ? 12.977 6.965 -12.186 1.00 89.12 180 ILE A O 1
ATOM 1442 N N . ALA A 1 181 ? 11.068 6.174 -13.079 1.00 89.44 181 ALA A N 1
ATOM 1443 C CA . ALA A 1 181 ? 11.668 4.985 -13.683 1.00 89.44 181 ALA A CA 1
ATOM 1444 C C . ALA A 1 181 ? 12.792 5.338 -14.676 1.00 89.44 181 ALA A C 1
ATOM 1446 O O . ALA A 1 181 ? 13.888 4.784 -14.591 1.00 89.44 181 ALA A O 1
ATOM 1447 N N . MET A 1 182 ? 12.565 6.322 -15.554 1.00 88.56 182 MET A N 1
ATOM 1448 C CA . MET A 1 182 ? 13.578 6.810 -16.499 1.00 88.56 182 MET A CA 1
ATOM 1449 C C . MET A 1 182 ? 14.799 7.397 -15.793 1.00 88.56 182 MET A C 1
ATOM 1451 O O . MET A 1 182 ? 15.932 7.176 -16.221 1.00 88.56 182 MET A O 1
ATOM 1455 N N . ARG A 1 183 ? 14.581 8.147 -14.708 1.00 89.06 183 ARG A N 1
ATOM 1456 C CA . ARG A 1 183 ? 15.673 8.711 -13.918 1.00 89.06 183 ARG A CA 1
ATOM 1457 C C . ARG A 1 183 ? 16.520 7.604 -13.291 1.00 89.06 183 ARG A C 1
ATOM 1459 O O . ARG A 1 183 ? 17.737 7.631 -13.420 1.00 89.06 183 ARG A O 1
ATOM 1466 N N . MET A 1 184 ? 15.881 6.589 -12.708 1.00 86.81 184 MET A N 1
ATOM 1467 C CA . MET A 1 184 ? 16.576 5.426 -12.141 1.00 86.81 184 MET A CA 1
ATOM 1468 C C . MET A 1 184 ? 17.344 4.631 -13.202 1.00 86.81 184 MET A C 1
ATOM 1470 O O . MET A 1 184 ? 18.468 4.212 -12.945 1.00 86.81 184 MET A O 1
ATOM 1474 N N . TYR A 1 185 ? 16.778 4.464 -14.399 1.00 87.06 185 TYR A N 1
ATOM 1475 C CA . TYR A 1 185 ? 17.456 3.808 -15.518 1.00 87.06 185 TYR A CA 1
ATOM 1476 C C . TYR A 1 185 ? 18.736 4.549 -15.945 1.00 87.06 185 TYR A C 1
ATOM 1478 O O . TYR A 1 185 ? 19.755 3.908 -16.197 1.00 87.06 185 TYR A O 1
ATOM 1486 N N . LYS A 1 186 ? 18.704 5.889 -15.995 1.00 86.88 186 LYS A N 1
ATOM 1487 C CA . LYS A 1 186 ? 19.848 6.724 -16.408 1.00 86.88 186 LYS A CA 1
ATOM 1488 C C . LYS A 1 186 ? 20.909 6.897 -15.319 1.00 86.88 186 LYS A C 1
ATOM 1490 O O . LYS A 1 186 ? 22.095 6.900 -15.626 1.00 86.88 186 LYS A O 1
ATOM 1495 N N . GLU A 1 187 ? 20.490 7.080 -14.070 1.00 87.69 187 GLU A N 1
ATOM 1496 C CA . GLU A 1 187 ? 21.389 7.393 -12.950 1.00 87.69 187 GLU A CA 1
ATOM 1497 C C . GLU A 1 187 ? 21.993 6.139 -12.295 1.00 87.69 187 GLU A C 1
ATOM 1499 O O . GLU A 1 187 ? 22.998 6.231 -11.587 1.00 87.69 187 GLU A O 1
ATOM 1504 N N . SER A 1 188 ? 21.408 4.955 -12.512 1.00 86.75 188 SER A N 1
ATOM 1505 C CA . SER A 1 188 ? 21.894 3.727 -11.885 1.00 86.75 188 SER A CA 1
ATOM 1506 C C . SER A 1 188 ? 23.183 3.209 -12.520 1.00 86.75 188 SER A C 1
ATOM 1508 O O . SER A 1 188 ? 23.240 2.898 -13.708 1.00 86.75 188 SER A O 1
ATOM 1510 N N . LYS A 1 189 ? 24.195 2.993 -11.673 1.00 83.69 189 LYS A N 1
ATOM 1511 C CA . LYS A 1 189 ? 25.443 2.302 -12.033 1.00 83.69 189 LYS A CA 1
ATOM 1512 C C . LYS A 1 189 ? 25.326 0.773 -11.964 1.00 83.69 189 LYS A C 1
ATOM 1514 O O . LYS A 1 189 ? 26.108 0.076 -12.598 1.00 83.69 189 LYS A O 1
ATOM 1519 N N . SER A 1 190 ? 24.360 0.244 -11.205 1.00 87.94 190 SER A N 1
ATOM 1520 C CA . SER A 1 190 ? 24.132 -1.203 -11.088 1.00 87.94 190 SER A CA 1
ATOM 1521 C C . SER A 1 190 ? 23.376 -1.736 -12.305 1.00 87.94 190 SER A C 1
ATOM 1523 O O . SER A 1 190 ? 22.292 -1.239 -12.634 1.00 87.94 190 SER A O 1
ATOM 1525 N N . ALA A 1 191 ? 23.927 -2.776 -12.937 1.00 86.94 191 ALA A N 1
ATOM 1526 C CA . ALA A 1 191 ? 23.323 -3.450 -14.086 1.00 86.94 191 ALA A CA 1
ATOM 1527 C C . ALA A 1 191 ? 21.965 -4.088 -13.742 1.00 86.94 191 ALA A C 1
ATOM 1529 O O . ALA A 1 191 ? 21.038 -4.042 -14.549 1.00 86.94 191 ALA A O 1
ATOM 1530 N N . GLU A 1 192 ? 21.810 -4.622 -12.527 1.00 86.38 192 GLU A N 1
ATOM 1531 C CA . GLU A 1 192 ? 20.559 -5.249 -12.089 1.00 86.38 192 GLU A CA 1
ATOM 1532 C C . GLU A 1 192 ? 19.428 -4.223 -11.951 1.00 86.38 192 GLU A C 1
ATOM 1534 O O . GLU A 1 192 ? 18.320 -4.424 -12.454 1.00 86.38 192 GLU A O 1
ATOM 1539 N N . VAL A 1 193 ? 19.720 -3.089 -11.309 1.00 86.06 193 VAL A N 1
ATOM 1540 C CA . VAL A 1 193 ? 18.762 -1.986 -11.163 1.00 86.06 193 VAL A CA 1
ATOM 1541 C C . VAL A 1 193 ? 18.384 -1.426 -12.528 1.00 86.06 193 VAL A C 1
ATOM 1543 O O . VAL A 1 193 ? 17.207 -1.175 -12.776 1.00 86.06 193 VAL A O 1
ATOM 1546 N N . ARG A 1 194 ? 19.361 -1.280 -13.430 1.00 87.81 194 ARG A N 1
ATOM 1547 C CA . ARG A 1 194 ? 19.125 -0.791 -14.788 1.00 87.81 194 ARG A CA 1
ATOM 1548 C C . ARG A 1 194 ? 18.187 -1.718 -15.563 1.00 87.81 194 ARG A C 1
ATOM 1550 O O . ARG A 1 194 ? 17.210 -1.227 -16.115 1.00 87.81 194 ARG A O 1
ATOM 1557 N N . LYS A 1 195 ? 18.405 -3.038 -15.512 1.00 89.75 195 LYS A N 1
ATOM 1558 C CA . LYS A 1 195 ? 17.523 -4.036 -16.143 1.00 89.75 195 LYS A CA 1
ATOM 1559 C C . LYS A 1 195 ? 16.091 -3.973 -15.595 1.00 89.75 195 LYS A C 1
ATOM 1561 O O . LYS A 1 195 ? 15.130 -3.961 -16.363 1.00 89.75 195 LYS A O 1
ATOM 1566 N N . LYS A 1 196 ? 15.927 -3.899 -14.266 1.00 88.56 196 LYS A N 1
ATOM 1567 C CA . LYS A 1 196 ? 14.597 -3.774 -13.634 1.00 88.56 196 LYS A CA 1
ATOM 1568 C C . LYS A 1 196 ? 13.912 -2.459 -14.016 1.00 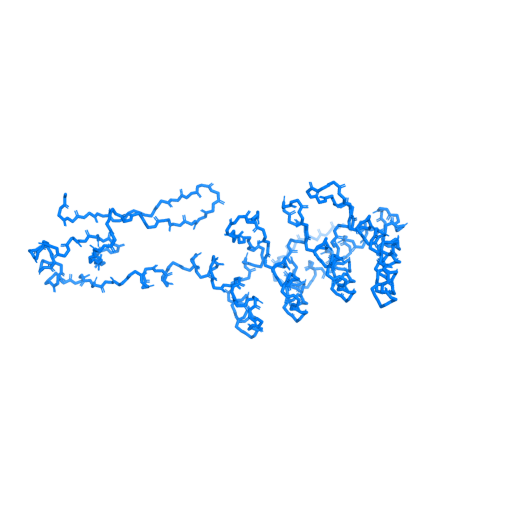88.56 196 LYS A C 1
ATOM 1570 O O . LYS A 1 196 ? 12.730 -2.465 -14.352 1.00 88.56 196 LYS A O 1
ATOM 1575 N N . ALA A 1 197 ? 14.648 -1.347 -13.997 1.00 86.19 197 ALA A N 1
ATOM 1576 C CA . ALA A 1 197 ? 14.136 -0.035 -14.381 1.00 86.19 197 ALA A CA 1
ATOM 1577 C C . ALA A 1 197 ? 13.733 0.008 -15.862 1.00 86.19 197 ALA A C 1
ATOM 1579 O O . ALA A 1 197 ? 12.679 0.542 -16.175 1.00 86.19 197 ALA A O 1
ATOM 1580 N N . GLU A 1 198 ? 14.507 -0.611 -16.753 1.00 88.50 198 GLU A N 1
ATOM 1581 C CA . GLU A 1 198 ? 14.191 -0.740 -18.180 1.00 88.50 198 GLU A CA 1
ATOM 1582 C C . GLU A 1 198 ? 12.878 -1.498 -18.409 1.00 88.50 198 GLU A C 1
ATOM 1584 O O . GLU A 1 198 ? 12.008 -1.024 -19.135 1.00 88.50 198 GLU A O 1
ATOM 1589 N N . THR A 1 199 ? 12.678 -2.619 -17.707 1.00 89.44 199 THR A N 1
ATOM 1590 C CA . THR A 1 199 ? 11.413 -3.375 -17.783 1.00 89.44 199 THR A CA 1
ATOM 1591 C C . THR A 1 199 ? 10.226 -2.533 -17.300 1.00 89.44 199 THR A C 1
ATOM 1593 O O . THR A 1 199 ? 9.153 -2.551 -17.901 1.00 89.44 199 THR A O 1
ATOM 1596 N N . ILE A 1 200 ? 10.414 -1.759 -16.225 1.00 88.75 200 ILE A N 1
ATOM 1597 C CA . ILE A 1 200 ? 9.385 -0.856 -15.688 1.00 88.75 200 ILE A CA 1
ATOM 1598 C C . ILE A 1 200 ? 9.076 0.286 -16.665 1.00 88.75 200 ILE A C 1
ATOM 1600 O O . ILE A 1 200 ? 7.905 0.618 -16.850 1.00 88.75 200 ILE A O 1
ATOM 1604 N N . VAL A 1 201 ? 10.100 0.883 -17.284 1.00 87.31 201 VAL A N 1
ATOM 1605 C CA . VAL A 1 201 ? 9.939 1.929 -18.305 1.00 87.31 201 VAL A CA 1
ATOM 1606 C C . VAL A 1 201 ? 9.117 1.384 -19.467 1.00 87.31 201 VAL A C 1
ATOM 1608 O O . VAL A 1 201 ? 8.087 1.973 -19.774 1.00 87.31 201 VAL A O 1
ATOM 1611 N N . GLY A 1 202 ? 9.483 0.223 -20.020 1.00 83.75 202 GLY A N 1
ATOM 1612 C CA . GLY A 1 202 ? 8.746 -0.389 -21.128 1.00 83.75 202 GLY A CA 1
ATOM 1613 C C . GLY A 1 202 ? 7.276 -0.663 -20.793 1.00 83.75 202 GLY A C 1
ATOM 1614 O O . GLY A 1 202 ? 6.389 -0.325 -21.575 1.00 83.75 202 GLY A O 1
ATOM 1615 N N . GLY A 1 203 ? 6.990 -1.192 -19.597 1.00 81.94 203 GLY A N 1
ATOM 1616 C CA . GLY A 1 203 ? 5.612 -1.433 -19.153 1.00 81.94 203 GLY A CA 1
ATOM 1617 C C . GLY A 1 203 ? 4.784 -0.149 -19.000 1.00 81.94 203 GLY A C 1
ATOM 1618 O O . GLY A 1 203 ? 3.616 -0.106 -19.392 1.00 81.94 203 GLY A O 1
ATOM 1619 N N . LEU A 1 204 ? 5.383 0.918 -18.463 1.00 83.50 204 LEU A N 1
ATOM 1620 C CA . LEU A 1 204 ? 4.722 2.216 -18.284 1.00 83.50 204 LEU A CA 1
ATOM 1621 C C . LEU A 1 204 ? 4.548 2.978 -19.606 1.00 83.50 204 LEU A C 1
ATOM 1623 O O . LEU A 1 204 ? 3.501 3.597 -19.807 1.00 83.50 204 LEU A O 1
ATOM 1627 N N . GLU A 1 205 ? 5.539 2.929 -20.498 1.00 81.81 205 GLU A N 1
ATOM 1628 C CA . GLU A 1 205 ? 5.488 3.529 -21.836 1.00 81.81 205 GLU A CA 1
ATOM 1629 C C . GLU A 1 205 ? 4.428 2.863 -22.699 1.00 81.81 205 GLU A C 1
ATOM 1631 O O . GLU A 1 205 ? 3.599 3.567 -23.277 1.00 81.81 205 GLU A O 1
ATOM 1636 N N . PHE A 1 206 ? 4.395 1.526 -22.718 1.00 77.06 206 PHE A N 1
ATOM 1637 C CA . PHE A 1 206 ? 3.365 0.769 -23.421 1.00 77.06 206 PHE A CA 1
ATOM 1638 C C . PHE A 1 206 ? 1.973 1.222 -22.980 1.00 77.06 206 PHE A C 1
ATOM 1640 O O . PHE A 1 206 ? 1.153 1.602 -23.811 1.00 77.06 206 PHE A O 1
ATOM 1647 N N . TYR A 1 207 ? 1.730 1.289 -21.666 1.00 71.19 207 TYR A N 1
ATOM 1648 C CA . TYR A 1 207 ? 0.438 1.723 -21.138 1.00 71.19 207 TYR A CA 1
ATOM 1649 C C . TYR A 1 207 ? 0.112 3.185 -21.454 1.00 71.19 207 TYR A C 1
ATOM 1651 O O . TYR A 1 207 ? -1.043 3.505 -21.725 1.00 71.19 207 TYR A O 1
ATOM 1659 N N . GLN A 1 208 ? 1.100 4.083 -21.427 1.00 70.62 208 GLN A N 1
ATOM 1660 C CA . GLN A 1 208 ? 0.899 5.496 -21.754 1.00 70.62 208 GLN A CA 1
ATOM 1661 C C . GLN A 1 208 ? 0.647 5.723 -23.254 1.00 70.62 208 GLN A C 1
ATOM 1663 O O . GLN A 1 208 ? -0.084 6.652 -23.601 1.00 70.62 208 GLN A O 1
ATOM 1668 N N . ALA A 1 209 ?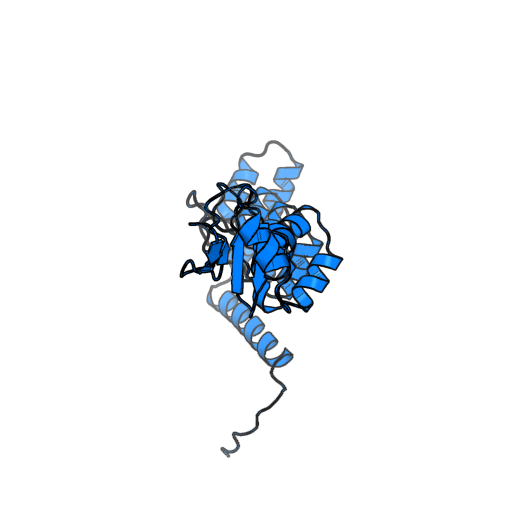 1.220 4.886 -24.121 1.00 71.25 209 ALA A N 1
ATOM 1669 C CA . ALA A 1 209 ? 1.012 4.910 -25.565 1.00 71.25 209 ALA A CA 1
ATOM 1670 C C . ALA A 1 209 ? -0.378 4.397 -25.980 1.00 71.25 209 ALA A C 1
ATOM 1672 O O . ALA A 1 209 ? -0.861 4.764 -27.051 1.00 71.25 209 ALA A O 1
ATOM 1673 N N . VAL A 1 210 ? -1.053 3.602 -25.136 1.00 68.12 210 VAL A N 1
ATOM 1674 C CA . VAL A 1 210 ? -2.444 3.191 -25.383 1.00 68.12 210 VAL A CA 1
ATOM 1675 C C . VAL A 1 210 ? -3.346 4.437 -25.454 1.00 68.12 210 VAL A C 1
ATOM 1677 O O . VAL A 1 210 ? -3.414 5.195 -24.481 1.00 68.12 210 VAL A O 1
ATOM 1680 N N . PRO A 1 211 ? -4.089 4.659 -26.557 1.00 73.06 211 PRO A N 1
ATOM 1681 C CA . PRO A 1 211 ? -5.020 5.778 -26.679 1.00 73.06 211 PRO A CA 1
ATOM 1682 C C . PRO A 1 211 ? -6.010 5.844 -25.509 1.00 73.06 211 PRO A C 1
ATOM 1684 O O . PRO A 1 211 ? -6.570 4.826 -25.097 1.00 73.06 211 PRO A O 1
ATOM 1687 N N . ARG A 1 212 ? -6.292 7.055 -25.001 1.00 63.59 212 ARG A N 1
ATOM 1688 C CA . ARG A 1 212 ? -7.186 7.273 -23.840 1.00 63.59 212 ARG A CA 1
ATOM 1689 C C . ARG A 1 212 ? -8.541 6.576 -23.974 1.00 63.59 212 ARG A C 1
ATOM 1691 O O . ARG A 1 212 ? -9.065 6.088 -22.981 1.00 63.59 212 ARG A O 1
ATOM 1698 N N . HIS A 1 213 ? -9.104 6.518 -25.182 1.00 63.66 213 HIS A N 1
ATOM 1699 C CA . HIS A 1 213 ? -10.378 5.842 -25.422 1.00 63.66 213 HIS A CA 1
ATOM 1700 C C . HIS A 1 213 ? -10.288 4.328 -25.168 1.00 63.66 213 HIS A C 1
ATOM 1702 O O . HIS A 1 213 ? -11.159 3.783 -24.504 1.00 63.66 213 HIS A O 1
ATOM 1708 N N . ILE A 1 214 ? -9.195 3.669 -25.567 1.00 68.31 214 ILE A N 1
ATOM 1709 C CA . ILE A 1 214 ? -8.959 2.240 -25.303 1.00 68.31 214 ILE A CA 1
ATOM 1710 C C . ILE A 1 214 ? -8.690 2.002 -23.813 1.00 68.31 214 ILE A C 1
ATOM 1712 O O . ILE A 1 214 ? -9.221 1.058 -23.235 1.00 68.31 214 ILE A O 1
ATOM 1716 N N . GLN A 1 215 ? -7.945 2.898 -23.154 1.00 64.69 215 GLN A N 1
ATOM 1717 C CA . GLN A 1 215 ? -7.784 2.854 -21.695 1.00 64.69 215 GLN A CA 1
ATOM 1718 C C . GLN A 1 215 ? -9.139 2.978 -20.973 1.00 64.69 215 GLN A C 1
ATOM 1720 O O . GLN A 1 215 ? -9.380 2.287 -19.984 1.00 64.69 215 GLN A O 1
ATOM 1725 N N . ASN A 1 216 ? -10.037 3.835 -21.470 1.00 64.44 216 ASN A N 1
ATOM 1726 C CA . ASN A 1 216 ? -11.380 4.010 -20.921 1.00 64.44 216 ASN A CA 1
ATOM 1727 C C . ASN A 1 216 ? -12.281 2.805 -21.209 1.00 64.44 216 ASN A C 1
ATOM 1729 O O . ASN A 1 216 ? -12.968 2.365 -20.296 1.00 64.44 216 ASN A O 1
ATOM 1733 N N . ILE A 1 217 ? -12.218 2.212 -22.405 1.00 71.56 217 ILE A N 1
ATOM 1734 C CA . ILE A 1 217 ? -12.923 0.964 -22.731 1.00 71.56 217 ILE A CA 1
ATOM 1735 C C . ILE A 1 217 ? -12.440 -0.172 -21.831 1.00 71.56 217 ILE A C 1
ATOM 1737 O O . ILE A 1 217 ? -13.265 -0.909 -21.305 1.00 71.56 217 ILE A O 1
ATOM 1741 N N . ALA A 1 218 ? -11.132 -0.310 -21.598 1.00 64.12 218 ALA A N 1
ATOM 1742 C CA . ALA A 1 218 ? -10.596 -1.319 -20.685 1.00 64.12 218 ALA A CA 1
ATOM 1743 C C . ALA A 1 218 ? -11.084 -1.086 -19.244 1.00 64.12 218 ALA A C 1
ATOM 1745 O O . ALA A 1 218 ? -11.499 -2.027 -18.569 1.00 64.12 218 ALA A O 1
ATOM 1746 N N . ARG A 1 219 ? -11.117 0.175 -18.786 1.00 62.62 219 ARG A N 1
ATOM 1747 C CA . ARG A 1 219 ? -11.680 0.551 -17.478 1.00 62.62 219 ARG A CA 1
ATOM 1748 C C . ARG A 1 219 ? -13.176 0.260 -17.379 1.00 62.62 219 ARG A C 1
ATOM 1750 O O . ARG A 1 219 ? -13.604 -0.271 -16.359 1.00 62.62 219 ARG A O 1
ATOM 1757 N N . GLU A 1 220 ? -13.955 0.582 -18.408 1.00 62.41 220 GLU A N 1
ATOM 1758 C CA . GLU A 1 220 ? -15.400 0.338 -18.474 1.00 62.41 220 GLU A CA 1
ATOM 1759 C C . GLU A 1 220 ? -15.736 -1.140 -18.615 1.00 62.41 220 GLU A C 1
ATOM 1761 O O . GLU A 1 220 ? -16.658 -1.610 -17.967 1.00 62.41 220 GLU A O 1
ATOM 1766 N N . SER A 1 221 ? -14.985 -1.893 -19.412 1.00 62.00 221 SER A N 1
ATOM 1767 C CA . SER A 1 221 ? -15.167 -3.338 -19.579 1.00 62.00 221 SER A CA 1
ATOM 1768 C C . SER A 1 221 ? -14.820 -4.057 -18.286 1.00 62.00 221 SER A C 1
ATOM 1770 O O . SER A 1 221 ? -15.576 -4.912 -17.831 1.00 62.00 221 SER A O 1
ATOM 1772 N N . ALA A 1 222 ? -13.743 -3.629 -17.620 1.00 57.75 222 ALA A N 1
ATOM 1773 C CA . ALA A 1 222 ? -13.469 -4.065 -16.268 1.00 57.75 222 ALA A CA 1
ATOM 1774 C C . ALA A 1 222 ? -14.601 -3.637 -15.321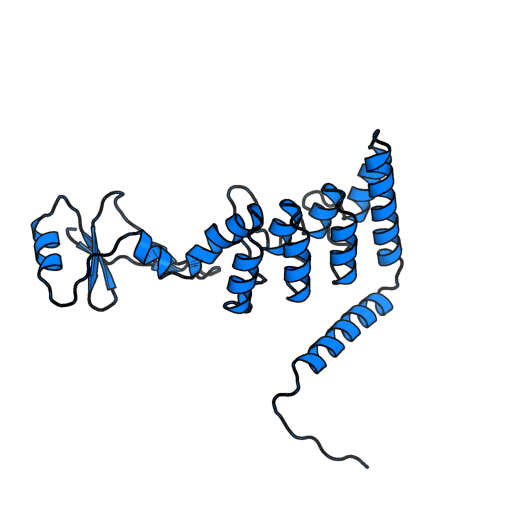 1.00 57.75 222 ALA A C 1
ATOM 1776 O O . ALA A 1 222 ? -14.989 -4.445 -14.498 1.00 57.75 222 ALA A O 1
ATOM 1777 N N . ARG A 1 223 ? -15.189 -2.434 -15.441 1.00 59.03 223 ARG A N 1
ATOM 1778 C CA . ARG A 1 223 ? -16.369 -2.009 -14.656 1.00 59.03 223 ARG A CA 1
ATOM 1779 C C . ARG A 1 223 ? -17.598 -2.901 -14.888 1.00 59.03 223 ARG A C 1
ATOM 1781 O O . ARG A 1 223 ? -18.176 -3.367 -13.918 1.00 59.03 223 ARG A O 1
ATOM 1788 N N . ARG A 1 224 ? -17.954 -3.201 -16.138 1.00 61.41 224 ARG A N 1
ATOM 1789 C CA . ARG A 1 224 ? -19.122 -4.021 -16.510 1.00 61.41 224 ARG A CA 1
ATOM 1790 C C . ARG A 1 224 ? -18.958 -5.485 -16.108 1.00 61.41 224 ARG A C 1
ATOM 1792 O O . ARG A 1 224 ? -19.866 -6.053 -15.519 1.00 61.41 224 ARG A O 1
ATOM 1799 N N . ALA A 1 225 ? -17.774 -6.071 -16.310 1.00 58.03 225 ALA A N 1
ATOM 1800 C CA . ALA A 1 225 ? -17.456 -7.413 -15.809 1.00 58.03 225 ALA A CA 1
ATOM 1801 C C . ALA A 1 225 ? -17.507 -7.509 -14.266 1.00 58.03 225 ALA A C 1
ATOM 1803 O O . ALA A 1 225 ? -17.584 -8.602 -13.708 1.00 58.03 225 ALA A O 1
ATOM 1804 N N . ARG A 1 226 ? -17.446 -6.368 -13.559 1.00 50.78 226 ARG A N 1
ATOM 1805 C CA . ARG A 1 226 ? -17.604 -6.283 -12.096 1.00 50.78 226 ARG A CA 1
ATOM 1806 C C . ARG A 1 226 ? -19.066 -6.199 -11.669 1.00 50.78 226 ARG A C 1
ATOM 1808 O O . ARG A 1 226 ? -19.386 -6.741 -10.618 1.00 50.78 226 ARG A O 1
ATOM 1815 N N . GLU A 1 227 ? -19.917 -5.555 -12.463 1.00 53.00 227 GLU A N 1
ATOM 1816 C CA . GLU A 1 227 ? -21.359 -5.450 -12.210 1.00 53.00 227 GLU A CA 1
ATOM 1817 C C . GLU A 1 227 ? -22.048 -6.811 -12.411 1.00 53.00 227 GLU A C 1
ATOM 1819 O O . GLU A 1 227 ? -22.856 -7.216 -11.586 1.00 53.00 227 GLU A O 1
ATOM 1824 N N . THR A 1 228 ? -21.648 -7.600 -13.410 1.00 55.00 228 THR A N 1
ATOM 1825 C CA . THR A 1 228 ? -22.243 -8.926 -13.664 1.00 55.00 228 THR A CA 1
ATOM 1826 C C . THR A 1 228 ? -21.846 -10.013 -12.658 1.00 55.00 228 THR A C 1
ATOM 1828 O O . THR A 1 228 ? -22.597 -10.966 -12.475 1.00 55.00 228 THR A O 1
ATOM 1831 N N . LYS A 1 229 ? -20.703 -9.887 -11.964 1.00 45.84 229 LYS A N 1
ATOM 1832 C CA . LYS A 1 229 ? -20.242 -10.881 -10.968 1.00 45.84 229 LYS A CA 1
ATOM 1833 C C . LYS A 1 229 ? -20.883 -10.709 -9.577 1.00 45.84 229 LYS A C 1
ATOM 1835 O O . LYS A 1 229 ? -20.814 -11.632 -8.775 1.00 45.84 229 LYS A O 1
ATOM 1840 N N . TYR A 1 230 ? -21.503 -9.558 -9.303 1.00 44.12 230 TYR A N 1
ATOM 1841 C CA . TYR A 1 230 ? -22.175 -9.242 -8.029 1.00 44.12 230 TYR A CA 1
ATOM 1842 C C . TYR A 1 230 ? -23.615 -8.711 -8.197 1.00 44.12 230 TYR A C 1
ATOM 1844 O O . TYR A 1 230 ? -24.259 -8.389 -7.207 1.00 44.12 230 TYR A O 1
ATOM 1852 N N . GLY A 1 231 ? -24.128 -8.617 -9.429 1.00 38.34 231 GLY A N 1
ATOM 1853 C CA . GLY A 1 231 ? -25.414 -7.988 -9.761 1.00 38.34 231 GLY A CA 1
ATOM 1854 C C . GLY A 1 231 ? -26.581 -8.938 -10.035 1.00 38.34 231 GLY A C 1
ATOM 1855 O O . GLY A 1 231 ? -27.571 -8.494 -10.598 1.00 38.34 231 GLY A O 1
ATOM 1856 N N . ASN A 1 232 ? -26.499 -10.216 -9.652 1.00 40.41 232 ASN A N 1
ATOM 1857 C CA . ASN A 1 232 ? -27.651 -11.127 -9.685 1.00 40.41 232 ASN A CA 1
ATOM 1858 C C . ASN A 1 232 ? -28.076 -11.530 -8.267 1.00 40.41 232 ASN A C 1
ATOM 1860 O O . ASN A 1 232 ? -28.077 -12.699 -7.896 1.00 40.41 232 ASN A O 1
ATOM 1864 N N . THR A 1 233 ? -28.477 -10.535 -7.486 1.00 43.41 233 THR A N 1
ATOM 1865 C CA . THR A 1 233 ? -29.523 -10.696 -6.472 1.00 43.41 233 THR A CA 1
ATOM 1866 C C . THR A 1 233 ? -30.482 -9.525 -6.646 1.00 43.41 233 THR A C 1
ATOM 1868 O O . THR A 1 233 ? -30.135 -8.405 -6.288 1.00 43.41 233 THR A O 1
ATOM 1871 N N . SER A 1 234 ? -31.627 -9.833 -7.271 1.00 38.53 234 SER A N 1
ATOM 1872 C CA . SER A 1 234 ? -32.874 -9.055 -7.386 1.00 38.53 234 SER A CA 1
ATOM 1873 C C . SER A 1 234 ? -32.770 -7.599 -7.868 1.00 38.53 234 SER A C 1
ATOM 1875 O O . SER A 1 234 ? -32.418 -6.713 -7.101 1.00 38.53 234 SER A O 1
ATOM 1877 N N . ASP A 1 235 ? -33.223 -7.301 -9.086 1.00 35.00 235 ASP A N 1
ATOM 1878 C CA . ASP A 1 235 ? -34.658 -7.083 -9.270 1.00 35.00 235 ASP A CA 1
ATOM 1879 C C . ASP A 1 235 ? -35.079 -7.015 -10.740 1.00 35.00 235 ASP A C 1
ATOM 1881 O O . ASP A 1 235 ? -34.350 -6.608 -11.644 1.00 35.00 235 ASP A O 1
ATOM 1885 N N . SER A 1 236 ? -36.296 -7.494 -10.916 1.00 39.34 236 SER A N 1
ATOM 1886 C CA . SER A 1 236 ? -37.106 -7.604 -12.115 1.00 39.34 236 SER A CA 1
ATOM 1887 C C . SER A 1 236 ? -37.379 -6.252 -12.799 1.00 39.34 236 SER A C 1
ATOM 1889 O O . SER A 1 236 ? -37.365 -5.209 -12.157 1.00 39.34 236 SER A O 1
ATOM 1891 N N . GLN A 1 237 ? -37.818 -6.337 -14.062 1.00 35.59 237 GLN A N 1
ATOM 1892 C CA . GLN A 1 237 ? -38.568 -5.329 -14.835 1.00 35.59 237 GLN A CA 1
ATOM 1893 C C . GLN A 1 237 ? -37.757 -4.281 -15.619 1.00 35.59 237 GLN A C 1
ATOM 1895 O O . GLN A 1 237 ? -37.464 -3.187 -15.155 1.00 35.59 237 GLN A O 1
ATOM 1900 N N . TRP A 1 238 ? -37.574 -4.552 -16.911 1.00 29.53 238 TRP A N 1
ATOM 1901 C CA . TRP A 1 238 ? -38.378 -3.853 -17.917 1.00 29.53 238 TRP A CA 1
ATOM 1902 C C . TRP A 1 238 ? -38.523 -4.736 -19.157 1.00 29.53 238 TRP A C 1
ATOM 1904 O O . TRP A 1 238 ? -37.565 -5.241 -19.736 1.00 29.53 238 TRP A O 1
ATOM 1914 N N . GLU A 1 239 ? -39.779 -4.964 -19.494 1.00 34.97 239 GLU A N 1
ATOM 1915 C CA . GLU A 1 239 ? -40.250 -5.673 -20.664 1.00 34.97 239 GLU A CA 1
ATOM 1916 C C . GLU A 1 239 ? -40.605 -4.622 -21.735 1.00 34.97 239 GLU A C 1
ATOM 1918 O O . GLU A 1 239 ? -40.968 -3.492 -21.409 1.00 34.97 239 GLU A O 1
ATOM 1923 N N . VAL A 1 240 ? -40.575 -5.049 -23.000 1.00 36.06 240 VAL A N 1
ATOM 1924 C CA . VAL A 1 240 ? -41.214 -4.435 -24.180 1.00 36.06 240 VAL A CA 1
ATOM 1925 C C . VAL A 1 240 ? -40.492 -3.265 -24.871 1.00 36.06 240 VAL A C 1
ATOM 1927 O O . VAL A 1 240 ? -40.635 -2.101 -24.516 1.00 36.06 240 VAL A O 1
ATOM 1930 N N . ALA A 1 241 ? -39.902 -3.573 -26.027 1.00 28.83 241 ALA A N 1
ATOM 1931 C CA . ALA A 1 241 ? -40.348 -2.981 -27.291 1.00 28.83 241 ALA A CA 1
ATOM 1932 C C . ALA A 1 241 ? -40.066 -3.966 -28.437 1.00 28.83 241 ALA A C 1
ATOM 1934 O O . ALA A 1 241 ? -38.952 -4.470 -28.564 1.00 28.83 241 ALA A O 1
ATOM 1935 N N . LYS A 1 242 ? -41.130 -4.275 -29.187 1.00 39.78 242 LYS A N 1
ATOM 1936 C CA . LYS A 1 242 ? -41.132 -5.029 -30.448 1.00 39.78 242 LYS A CA 1
ATOM 1937 C C . LYS A 1 242 ? -40.273 -4.357 -31.513 1.00 39.78 242 LYS A C 1
ATOM 1939 O O . LYS A 1 242 ? -40.224 -3.107 -31.504 1.00 39.78 242 LYS A O 1
#

Sequence (242 aa):
MACEKVYFAECGRMNLKFLKLKRKHCLLYRFEGEIFSVDPAQTMMAMIFSKLPGAEEITLEDIIEEQQSLRLFLEVPKMIQKGEFEEIKTYLENNPTEVDYVARLGKYEQCSLLYLAVSSAREEVVQYLLEKKPKLNGKDKETALHRAVRGLQVKTVHALIASGASSVTKDRHGLKPLCIAMRMYKESKSAEVRKKAETIVGGLEFYQAVPRHIQNIARESARRARETKYGNTSDSQWEVAK